Protein AF-A0A7W2D971-F1 (afdb_monomer)

pLDDT: mean 72.34, std 24.44, range [24.88, 98.44]

Sequence (187 aa):
MSQISAIRSPVRARVTSSAGDDLVISLVTGQDGDVNFAFVSGNPALDLASTVLSRRDEPIDLLAAPADLERWVAECGELPDRVTAAPATFESALSLREAIYRLALDRVLDRPFEPGSLEIVNDTAAGPVPTIKLSDAGLQMSGALLAVLAQVARSGITVLADSRACTGTDSYRLATTRARAEQQSLG

InterPro domains:
  IPR010852 Putative stress-induced transcription regulator [PF07336] (42-162)
  IPR010852 Putative stress-induced transcription regulator [PTHR35525] (35-176)
  IPR023286 ABATE domain superfamily [G3DSA:1.10.3300.10] (34-180)
  IPR023286 ABATE domain superfamily [SSF160904] (37-166)

Organism: NCBI:txid2758039

Structure (mmCIF, N/CA/C/O backbone):
data_AF-A0A7W2D971-F1
#
_entry.id   AF-A0A7W2D971-F1
#
loop_
_atom_site.group_PDB
_atom_site.id
_atom_site.type_symbol
_atom_site.label_atom_id
_atom_site.label_alt_id
_atom_site.label_comp_id
_atom_site.label_asym_id
_atom_site.label_entity_id
_atom_site.label_seq_id
_atom_site.pdbx_PDB_ins_code
_atom_site.Cartn_x
_atom_site.Cartn_y
_atom_site.Cartn_z
_atom_site.occupancy
_atom_site.B_iso_or_equiv
_atom_site.auth_seq_id
_atom_site.auth_comp_id
_atom_site.auth_asym_id
_atom_site.auth_atom_id
_atom_site.pdbx_PDB_model_num
ATOM 1 N N . MET A 1 1 ? -40.320 32.121 -21.502 1.00 34.34 1 MET A N 1
ATOM 2 C CA . MET A 1 1 ? -40.338 31.838 -22.957 1.00 34.34 1 MET A CA 1
ATOM 3 C C . MET A 1 1 ? -39.328 32.775 -23.599 1.00 34.34 1 MET A C 1
ATOM 5 O O . MET A 1 1 ? -39.473 33.962 -23.392 1.00 34.34 1 MET A O 1
ATOM 9 N N . SER A 1 2 ? -38.268 32.403 -24.302 1.00 37.22 2 SER A N 1
ATOM 10 C CA . SER A 1 2 ? -37.726 31.131 -24.771 1.00 37.22 2 SER A CA 1
ATOM 11 C C . SER A 1 2 ? -36.233 31.398 -25.019 1.00 37.22 2 SER A C 1
ATOM 13 O O . SER A 1 2 ? -35.905 32.448 -25.569 1.00 37.22 2 SER A O 1
ATOM 15 N N . GLN A 1 3 ? -35.334 30.501 -24.609 1.00 30.66 3 GLN A N 1
ATOM 16 C CA . GLN A 1 3 ? -33.929 30.575 -25.020 1.00 30.66 3 GLN A CA 1
ATOM 17 C C . GLN A 1 3 ? -33.800 30.164 -26.494 1.00 30.66 3 GLN A C 1
ATOM 19 O O . GLN A 1 3 ? -34.457 29.217 -26.928 1.00 30.66 3 GLN A O 1
ATOM 24 N N . ILE A 1 4 ? -32.957 30.872 -27.252 1.00 35.16 4 ILE A N 1
ATOM 25 C CA . ILE A 1 4 ? -32.492 30.457 -28.580 1.00 35.16 4 ILE A CA 1
ATOM 26 C C . ILE A 1 4 ? -31.061 29.944 -28.433 1.00 35.16 4 ILE A C 1
ATOM 28 O O . ILE A 1 4 ? -30.181 30.618 -27.903 1.00 35.16 4 ILE A O 1
ATOM 32 N N . SER A 1 5 ? -30.897 28.713 -28.901 1.00 32.94 5 SER A N 1
ATOM 33 C CA . SER A 1 5 ? -29.678 27.921 -28.962 1.00 32.94 5 SER A CA 1
ATOM 34 C C . SER A 1 5 ? -28.595 28.599 -29.809 1.00 32.94 5 SER A C 1
ATOM 36 O O . SER A 1 5 ? -28.865 29.026 -30.932 1.00 32.94 5 SER A O 1
ATOM 38 N N . ALA A 1 6 ? -27.362 28.646 -29.301 1.00 32.47 6 ALA A N 1
ATOM 39 C CA . ALA A 1 6 ? -26.169 28.905 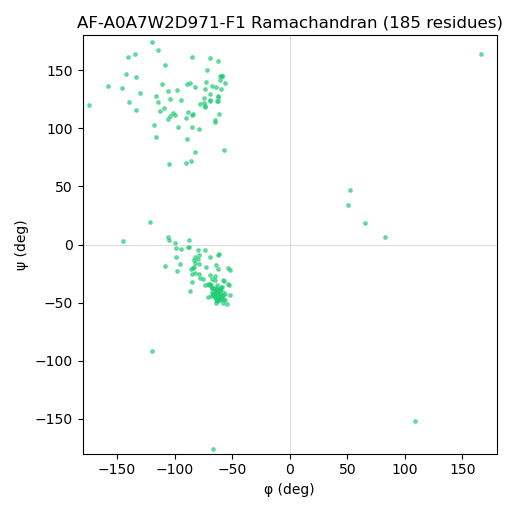-30.098 1.00 32.47 6 ALA A CA 1
ATOM 40 C C . ALA A 1 6 ? -25.256 27.676 -30.021 1.00 32.47 6 ALA A C 1
ATOM 42 O O . ALA A 1 6 ? -24.569 27.427 -29.034 1.00 32.47 6 ALA A O 1
ATOM 43 N N . ILE A 1 7 ? -25.292 26.905 -31.103 1.00 40.09 7 ILE A N 1
ATOM 44 C CA . ILE A 1 7 ? -24.397 25.797 -31.415 1.00 40.09 7 ILE A CA 1
ATOM 45 C C . ILE A 1 7 ? -22.974 26.358 -31.559 1.00 40.09 7 ILE A C 1
ATOM 47 O O . ILE A 1 7 ? -22.730 27.222 -32.401 1.00 40.09 7 ILE A O 1
ATOM 51 N N . ARG A 1 8 ? -22.016 25.843 -30.783 1.00 29.45 8 ARG A N 1
ATOM 52 C CA . ARG A 1 8 ? -20.582 25.962 -31.081 1.00 29.45 8 ARG A CA 1
ATOM 53 C C . ARG A 1 8 ? -19.912 24.603 -30.908 1.00 29.45 8 ARG A C 1
ATOM 55 O O . ARG A 1 8 ? -19.890 24.046 -29.817 1.00 29.45 8 ARG A O 1
ATOM 62 N N . SER A 1 9 ? -19.401 24.075 -32.019 1.00 31.69 9 SER A N 1
ATOM 63 C CA . SER A 1 9 ? -18.594 22.855 -32.084 1.00 31.69 9 SER A CA 1
ATOM 64 C C . SER A 1 9 ? -17.332 22.968 -31.221 1.00 31.69 9 SER A C 1
ATOM 66 O O . SER A 1 9 ? -16.715 24.036 -31.212 1.00 31.69 9 SER A O 1
ATOM 68 N N . PRO A 1 10 ? -16.865 21.884 -30.580 1.00 33.47 10 PRO A N 1
ATOM 69 C CA . PRO A 1 10 ? -15.520 21.852 -30.035 1.00 33.47 10 PRO A CA 1
ATOM 70 C C . PRO A 1 10 ? -14.497 21.693 -31.168 1.00 33.47 10 PRO A C 1
ATOM 72 O O . PRO A 1 10 ? -14.578 20.792 -32.007 1.00 33.47 10 PRO A O 1
ATOM 75 N N . VAL A 1 11 ? -13.533 22.612 -31.185 1.00 31.52 11 VAL A N 1
ATOM 76 C CA . VAL A 1 11 ? -12.334 22.577 -32.023 1.00 31.52 11 VAL A CA 1
ATOM 77 C C . VAL A 1 11 ? -11.506 21.348 -31.648 1.00 31.52 11 VAL A C 1
ATOM 79 O O . VAL A 1 11 ? -11.174 21.129 -30.487 1.00 31.52 11 VAL A O 1
ATOM 82 N N . ARG A 1 12 ? -11.178 20.543 -32.659 1.00 28.86 12 ARG A N 1
ATOM 83 C CA . ARG A 1 12 ? -10.321 19.357 -32.569 1.00 28.86 12 ARG A CA 1
ATOM 84 C C . ARG A 1 12 ? -8.900 19.800 -32.188 1.00 28.86 12 ARG A C 1
ATOM 86 O O . ARG A 1 12 ? -8.198 20.370 -33.022 1.00 28.86 12 ARG A O 1
ATOM 93 N N . ALA A 1 13 ? -8.477 19.549 -30.950 1.00 29.50 13 ALA A N 1
ATOM 94 C CA . ALA A 1 13 ? -7.081 19.715 -30.559 1.00 29.50 13 ALA A CA 1
ATOM 95 C C . ALA A 1 13 ? -6.233 18.638 -31.256 1.00 29.50 13 ALA A C 1
ATOM 97 O O . ALA A 1 13 ? -6.520 17.442 -31.193 1.00 29.50 13 ALA A O 1
ATOM 98 N N . ARG A 1 14 ? -5.229 19.093 -32.004 1.00 24.88 14 ARG A N 1
ATOM 99 C CA . ARG A 1 14 ? -4.320 18.279 -32.810 1.00 24.88 14 ARG A CA 1
ATOM 100 C C . ARG A 1 14 ? -3.195 17.769 -31.911 1.00 24.88 14 ARG A C 1
ATOM 102 O O . ARG A 1 14 ? -2.370 18.561 -31.475 1.00 24.88 14 ARG A O 1
ATOM 109 N N . VAL A 1 15 ? -3.158 16.462 -31.661 1.00 35.25 15 VAL A N 1
ATOM 110 C CA . VAL A 1 15 ? -2.028 15.792 -31.001 1.00 35.25 15 VAL A CA 1
ATOM 111 C C . VAL A 1 15 ? -0.871 15.704 -31.996 1.00 35.25 15 VAL A C 1
ATOM 113 O O . VAL A 1 15 ? -1.001 15.085 -33.053 1.00 35.25 15 VAL A O 1
ATOM 116 N N . THR A 1 16 ? 0.257 16.334 -31.680 1.00 31.09 16 THR A N 1
ATOM 117 C CA . THR A 1 16 ? 1.542 16.040 -32.321 1.00 31.09 16 THR A CA 1
ATOM 118 C C . THR A 1 16 ? 2.234 14.955 -31.509 1.00 31.09 16 THR A C 1
ATOM 120 O O . THR A 1 16 ? 2.659 15.195 -30.383 1.00 31.09 16 THR A O 1
ATOM 123 N N . SER A 1 17 ? 2.297 13.757 -32.085 1.00 34.53 17 SER A N 1
ATOM 124 C CA . SER A 1 17 ? 3.061 12.619 -31.577 1.00 34.53 17 SER A CA 1
ATOM 125 C C . SER A 1 17 ? 4.561 12.894 -31.720 1.00 34.53 17 SER A C 1
ATOM 127 O O . SER A 1 17 ? 5.025 13.242 -32.806 1.00 34.53 17 SER A O 1
ATOM 129 N N . SER A 1 18 ? 5.305 12.710 -30.631 1.00 33.47 18 SER A N 1
ATOM 130 C CA . SER A 1 18 ? 6.736 12.408 -30.655 1.00 33.47 18 SER A CA 1
ATOM 131 C C . SER A 1 18 ? 6.953 11.202 -29.752 1.00 33.47 18 SER A C 1
ATOM 133 O O . SER A 1 18 ? 6.419 11.146 -28.651 1.00 33.47 18 SER A O 1
ATOM 135 N N . ALA A 1 19 ? 7.660 10.215 -30.285 1.00 36.34 19 ALA A N 1
ATOM 136 C CA . ALA A 1 19 ? 7.753 8.857 -29.782 1.00 36.34 19 ALA A CA 1
ATOM 137 C C . ALA A 1 19 ? 8.485 8.741 -28.434 1.00 36.34 19 ALA A C 1
ATOM 139 O O . ALA A 1 19 ? 9.567 9.298 -28.256 1.00 36.34 19 ALA A O 1
ATOM 140 N N . GLY A 1 20 ? 7.909 7.932 -27.548 1.00 32.91 20 GLY A N 1
ATOM 141 C CA . GLY A 1 20 ? 8.490 7.383 -26.326 1.00 32.91 20 GLY A CA 1
ATOM 142 C C . GLY A 1 20 ? 7.464 6.410 -25.747 1.00 32.91 20 GLY A C 1
ATOM 143 O O . GLY A 1 20 ? 6.324 6.804 -25.546 1.00 32.91 20 GLY A O 1
ATOM 144 N N . ASP A 1 21 ? 7.812 5.130 -25.602 1.00 35.09 21 ASP A N 1
ATOM 145 C CA . ASP A 1 21 ? 6.895 4.080 -25.143 1.00 35.09 21 ASP A CA 1
ATOM 146 C C . ASP A 1 21 ? 6.384 4.377 -23.726 1.00 35.09 21 ASP A C 1
ATOM 148 O O . ASP A 1 21 ? 7.125 4.344 -22.740 1.00 35.09 21 ASP A O 1
ATOM 152 N N . ASP A 1 22 ? 5.091 4.671 -23.667 1.00 39.03 22 ASP A N 1
ATOM 153 C CA . ASP A 1 22 ? 4.468 5.501 -22.648 1.00 39.03 22 ASP A CA 1
ATOM 154 C C . ASP A 1 22 ? 3.597 4.628 -21.726 1.00 39.03 22 ASP A C 1
ATOM 156 O O . ASP A 1 22 ? 2.613 4.021 -22.160 1.00 39.03 22 ASP A O 1
ATOM 160 N N . LEU A 1 23 ? 3.937 4.557 -20.437 1.00 40.16 23 LEU A N 1
ATOM 161 C CA . LEU A 1 23 ? 2.937 4.288 -19.401 1.00 40.16 23 LEU A CA 1
ATOM 162 C C . LEU A 1 23 ? 2.277 5.638 -19.111 1.00 40.16 23 LEU A C 1
ATOM 164 O O . LEU A 1 23 ? 2.654 6.328 -18.167 1.00 40.16 23 LEU A O 1
ATOM 168 N N . VAL A 1 24 ? 1.348 6.050 -19.977 1.00 32.97 24 VAL A N 1
ATOM 169 C CA . VAL A 1 24 ? 0.635 7.326 -19.831 1.00 32.97 24 VAL A CA 1
ATOM 170 C C . VAL A 1 24 ? -0.220 7.267 -18.564 1.00 32.97 24 VAL A C 1
ATOM 172 O O . VAL A 1 24 ? -1.267 6.622 -18.554 1.00 32.97 24 VAL A O 1
ATOM 175 N N . ILE A 1 25 ? 0.193 7.956 -17.502 1.00 41.50 25 ILE A N 1
ATOM 176 C CA . ILE A 1 25 ? -0.666 8.246 -16.348 1.00 41.50 25 ILE A CA 1
ATOM 177 C C . ILE A 1 25 ? -1.074 9.715 -16.461 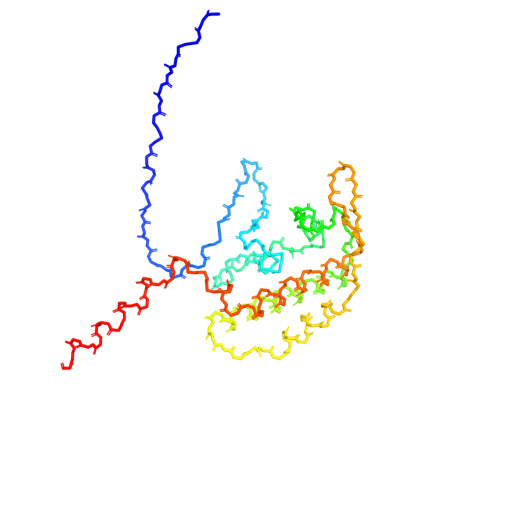1.00 41.50 25 ILE A C 1
ATOM 179 O O . ILE A 1 25 ? -0.247 10.620 -16.374 1.00 41.50 25 ILE A O 1
ATOM 183 N N . SER A 1 26 ? -2.359 9.944 -16.741 1.00 38.12 26 SER A N 1
ATOM 184 C CA . SER A 1 26 ? -2.919 11.279 -16.958 1.00 38.12 26 SER A CA 1
ATOM 185 C C . SER A 1 26 ? -3.032 12.036 -15.634 1.00 38.12 26 SER A C 1
ATOM 187 O O . SER A 1 26 ? -3.778 11.625 -14.749 1.00 38.12 26 SER A O 1
ATOM 189 N N . LEU A 1 27 ? -2.347 13.174 -15.521 1.00 41.59 27 LEU A N 1
ATOM 190 C CA . LEU A 1 27 ? -2.524 14.134 -14.430 1.00 41.59 27 LEU A CA 1
ATOM 191 C C . LEU A 1 27 ? -3.737 15.037 -14.731 1.00 41.59 27 LEU A C 1
ATOM 193 O O . LEU A 1 27 ? -3.869 15.530 -15.853 1.00 41.59 27 LEU A O 1
ATOM 197 N N . VAL A 1 28 ? -4.604 15.293 -13.748 1.00 40.19 28 VAL A N 1
ATOM 198 C CA . VAL A 1 28 ? -5.579 16.397 -13.803 1.00 40.19 28 VAL A CA 1
ATOM 199 C C . VAL A 1 28 ? -5.077 17.482 -12.866 1.00 40.19 28 VAL A C 1
ATOM 201 O O . VAL A 1 28 ? -5.124 17.327 -11.649 1.00 40.19 28 VAL A O 1
ATOM 204 N N . THR A 1 29 ? -4.583 18.586 -13.421 1.00 34.25 29 THR A N 1
ATOM 205 C CA . THR A 1 29 ? -4.356 19.787 -12.621 1.00 34.25 29 THR A CA 1
ATOM 206 C C . THR A 1 29 ? -5.711 20.431 -12.334 1.00 34.25 29 THR A C 1
ATOM 208 O O . THR A 1 29 ? -6.473 20.756 -13.251 1.00 34.25 29 THR A O 1
ATOM 211 N N . GLY A 1 30 ? -6.045 20.593 -11.051 1.00 38.78 30 GLY A N 1
ATOM 212 C CA . GLY A 1 30 ? -7.143 21.470 -10.662 1.00 38.78 30 GLY A CA 1
ATOM 213 C C . GLY A 1 30 ? -6.835 22.892 -11.133 1.00 38.78 30 GLY A C 1
ATOM 214 O O . GLY A 1 30 ? -5.676 23.309 -11.138 1.00 38.78 30 GLY A O 1
ATOM 215 N N . GLN A 1 31 ? -7.856 23.649 -11.539 1.00 40.47 31 GLN A N 1
ATOM 216 C CA . GLN A 1 31 ? -7.694 25.028 -12.031 1.00 40.47 31 GLN A CA 1
ATOM 217 C C . GLN A 1 31 ? -7.095 25.989 -10.977 1.00 40.47 31 GLN A C 1
ATOM 219 O O . GLN A 1 31 ? -6.714 27.105 -11.324 1.00 40.47 31 GLN A O 1
ATOM 224 N N . ASP A 1 32 ? -6.950 25.529 -9.730 1.00 37.25 32 ASP A N 1
ATOM 225 C CA . ASP A 1 32 ? -6.555 26.323 -8.565 1.00 37.25 32 ASP A CA 1
ATOM 226 C C . ASP A 1 32 ? -5.097 26.077 -8.116 1.00 37.25 32 ASP A C 1
ATOM 228 O O . ASP A 1 32 ? -4.650 26.646 -7.123 1.00 37.25 32 ASP A O 1
ATOM 232 N N . GLY A 1 33 ? -4.331 25.252 -8.843 1.00 37.31 33 GLY A N 1
ATOM 233 C CA . GLY A 1 33 ? -2.911 24.998 -8.552 1.00 37.31 33 GLY A CA 1
ATOM 234 C C . GLY A 1 33 ? -2.634 23.953 -7.463 1.00 37.31 33 GLY A C 1
ATOM 235 O O . GLY A 1 33 ? -1.473 23.761 -7.110 1.00 37.31 33 GLY A O 1
ATOM 236 N N . ASP A 1 34 ? -3.665 23.263 -6.968 1.00 45.69 34 ASP A N 1
ATOM 237 C CA . ASP A 1 34 ? -3.519 22.111 -6.072 1.00 45.69 34 ASP A CA 1
ATOM 238 C C . ASP A 1 34 ? -3.346 20.809 -6.882 1.00 45.69 34 ASP A C 1
ATOM 240 O O . ASP A 1 34 ? -3.982 20.614 -7.928 1.00 45.69 34 ASP A O 1
ATOM 244 N N . VAL A 1 35 ? -2.445 19.933 -6.432 1.00 49.19 35 VAL A N 1
ATOM 245 C CA . VAL A 1 35 ? -2.134 18.667 -7.119 1.00 49.19 35 VAL A CA 1
ATOM 246 C C . VAL A 1 35 ? -3.146 17.621 -6.666 1.00 49.19 35 VAL A C 1
ATOM 248 O O . VAL A 1 35 ? -3.131 17.222 -5.506 1.00 49.19 35 VAL A O 1
ATOM 251 N N . ASN A 1 36 ? -4.023 17.190 -7.572 1.00 54.09 36 ASN A N 1
ATOM 252 C CA . ASN A 1 36 ? -5.046 16.182 -7.293 1.00 54.09 36 ASN A CA 1
ATOM 253 C C . ASN A 1 36 ? -4.488 14.774 -7.562 1.00 54.09 36 ASN A C 1
ATOM 255 O O . ASN A 1 36 ? -3.806 14.578 -8.577 1.00 54.09 36 ASN A O 1
ATOM 259 N N . PHE A 1 37 ? -4.772 13.787 -6.704 1.00 52.06 37 PHE A N 1
ATOM 260 C CA . PHE A 1 37 ? -4.318 12.417 -6.954 1.00 52.06 37 PHE A CA 1
ATOM 261 C C . PHE A 1 37 ? -5.134 11.767 -8.081 1.00 52.06 37 PHE A C 1
ATOM 263 O O . PHE A 1 37 ? -6.361 11.855 -8.134 1.00 52.06 37 PHE A O 1
ATOM 270 N N . ALA A 1 38 ? -4.446 11.108 -9.014 1.00 52.44 38 ALA A N 1
ATOM 271 C CA . ALA A 1 38 ? -5.083 10.421 -10.131 1.00 52.44 38 ALA A CA 1
ATOM 272 C C . ALA A 1 38 ? -5.180 8.915 -9.840 1.00 52.44 38 ALA A C 1
ATOM 274 O O . ALA A 1 38 ? -4.171 8.213 -9.837 1.00 52.44 38 ALA A O 1
ATOM 275 N N . PHE A 1 39 ? -6.401 8.416 -9.633 1.00 55.75 39 PHE A N 1
ATOM 276 C CA . PHE A 1 39 ? -6.700 6.991 -9.436 1.00 55.75 39 PHE A CA 1
ATOM 277 C C . PHE A 1 39 ? -6.988 6.319 -10.786 1.00 55.75 39 PHE A C 1
ATOM 279 O O . PHE A 1 39 ? -8.132 6.042 -11.145 1.00 55.75 39 PHE A O 1
ATOM 286 N N . VAL A 1 40 ? -5.945 6.171 -11.605 1.00 56.41 40 VAL A N 1
ATOM 287 C CA . VAL A 1 40 ? -6.061 5.773 -13.024 1.00 56.41 40 VAL A CA 1
ATOM 288 C C . VAL A 1 40 ? -6.139 4.256 -13.187 1.00 56.41 40 VAL A C 1
ATOM 290 O O . VAL A 1 40 ? -6.690 3.764 -14.170 1.00 56.41 40 VAL A O 1
ATOM 293 N N . SER A 1 41 ? -5.597 3.504 -12.230 1.00 57.66 41 SER A N 1
ATOM 294 C CA . SER A 1 41 ? -5.513 2.046 -12.334 1.00 57.66 41 SER A CA 1
ATOM 295 C C . SER A 1 41 ? -6.795 1.324 -11.912 1.00 57.66 41 SER A C 1
ATOM 297 O O . SER A 1 41 ? -6.979 0.158 -12.261 1.00 57.66 41 SER A O 1
ATOM 299 N N . GLY A 1 42 ? -7.662 2.000 -11.147 1.00 67.75 42 GLY A N 1
ATOM 300 C CA . GLY A 1 42 ? -8.806 1.371 -10.485 1.00 67.75 42 GLY A CA 1
ATOM 301 C C . GLY A 1 42 ? -8.394 0.355 -9.413 1.00 67.75 42 GLY A C 1
ATOM 302 O O . GLY A 1 42 ? -9.186 -0.517 -9.067 1.00 67.75 42 GLY A O 1
ATOM 303 N N . ASN A 1 43 ? -7.145 0.412 -8.930 1.00 83.75 43 ASN A N 1
ATOM 304 C CA . ASN A 1 43 ? -6.657 -0.416 -7.838 1.00 83.75 43 ASN A CA 1
ATOM 305 C C . ASN A 1 43 ? -5.764 0.414 -6.898 1.00 83.75 43 ASN A C 1
ATOM 307 O O . ASN A 1 43 ? -4.705 0.893 -7.318 1.00 83.75 43 ASN A O 1
ATOM 311 N N . PRO A 1 44 ? -6.093 0.497 -5.598 1.00 88.88 44 PRO A N 1
ATOM 312 C CA . PRO A 1 44 ? -5.390 1.382 -4.672 1.00 88.88 44 PRO A CA 1
ATOM 313 C C . PRO A 1 44 ? -3.900 1.041 -4.500 1.00 88.88 44 PRO A C 1
ATOM 315 O O . PRO A 1 44 ? -3.116 1.906 -4.118 1.00 88.88 44 PRO A O 1
ATOM 318 N N . ALA A 1 45 ? -3.470 -0.189 -4.805 1.00 90.88 45 ALA A N 1
ATOM 319 C CA . ALA A 1 45 ? -2.058 -0.570 -4.769 1.00 90.88 45 ALA A CA 1
ATOM 320 C C . ALA A 1 45 ? -1.254 0.078 -5.902 1.00 90.88 45 ALA A C 1
ATOM 322 O O . ALA A 1 45 ? -0.162 0.603 -5.680 1.00 90.88 45 ALA A O 1
ATOM 323 N N . LEU A 1 46 ? -1.800 0.059 -7.118 1.00 88.94 46 LEU A N 1
ATOM 324 C CA . LEU A 1 46 ? -1.163 0.671 -8.280 1.00 88.94 46 LEU A CA 1
ATOM 325 C C . LEU A 1 46 ? -1.258 2.200 -8.223 1.00 88.94 46 LEU A C 1
ATOM 327 O O . LEU A 1 46 ? -0.302 2.883 -8.594 1.00 88.94 46 LEU A O 1
ATOM 331 N N . ASP A 1 47 ? -2.354 2.741 -7.692 1.00 89.44 47 ASP A N 1
ATOM 332 C CA . ASP A 1 47 ? -2.487 4.183 -7.471 1.00 89.44 47 ASP A CA 1
ATOM 333 C C . ASP A 1 47 ? -1.500 4.680 -6.400 1.00 89.44 47 ASP A C 1
ATOM 335 O O . ASP A 1 47 ? -0.869 5.720 -6.588 1.00 89.44 47 ASP A O 1
ATOM 339 N N . LEU A 1 48 ? -1.253 3.900 -5.335 1.00 91.00 48 LEU A N 1
ATOM 340 C CA . LEU A 1 48 ? -0.194 4.200 -4.363 1.00 91.00 48 LEU A CA 1
ATOM 341 C C . LEU A 1 48 ? 1.187 4.223 -5.037 1.00 91.00 48 LEU A C 1
ATOM 343 O O . LEU A 1 48 ? 1.944 5.177 -4.853 1.00 91.00 48 LEU A O 1
ATOM 347 N N . ALA A 1 49 ? 1.517 3.211 -5.849 1.00 91.69 49 ALA A N 1
ATOM 348 C CA . ALA A 1 49 ? 2.777 3.149 -6.604 1.00 91.69 49 ALA A CA 1
ATOM 349 C C . ALA A 1 49 ? 2.974 4.354 -7.545 1.00 91.69 49 ALA A C 1
ATOM 351 O O . ALA A 1 49 ? 4.112 4.795 -7.758 1.00 91.69 49 ALA A O 1
ATOM 352 N N . SER A 1 50 ? 1.864 4.898 -8.051 1.00 88.06 50 SER A N 1
ATOM 353 C CA . SER A 1 50 ? 1.806 6.031 -8.979 1.00 88.06 50 SER A CA 1
ATOM 354 C C . SER A 1 50 ? 1.979 7.399 -8.309 1.00 88.06 50 SER A C 1
ATOM 356 O O . SER A 1 50 ? 2.089 8.403 -9.005 1.00 88.06 50 SER A O 1
ATOM 358 N N . THR A 1 51 ? 2.071 7.461 -6.976 1.00 91.31 51 THR A N 1
ATOM 359 C CA . THR A 1 51 ? 2.358 8.715 -6.248 1.00 91.31 51 THR A CA 1
ATOM 360 C C . THR A 1 51 ? 3.778 9.242 -6.456 1.00 91.31 51 THR A C 1
ATOM 362 O O . THR A 1 51 ? 4.059 10.381 -6.099 1.00 91.31 51 THR A O 1
ATOM 365 N N . VAL A 1 52 ? 4.672 8.454 -7.058 1.00 90.06 52 VAL A N 1
ATOM 366 C CA . VAL A 1 52 ? 5.952 8.963 -7.560 1.00 90.06 52 VAL A CA 1
ATOM 367 C C . VAL A 1 52 ? 5.837 9.135 -9.064 1.00 90.06 52 VAL A C 1
ATOM 369 O O . VAL A 1 52 ? 5.722 8.158 -9.811 1.00 90.06 52 VAL A O 1
ATOM 372 N N . LEU A 1 53 ? 5.888 10.385 -9.501 1.00 85.81 53 LEU A N 1
ATOM 373 C CA . LEU A 1 53 ? 5.842 10.763 -10.905 1.00 85.81 53 LEU A CA 1
ATOM 374 C C . LEU A 1 53 ? 7.239 10.698 -11.517 1.00 85.81 53 LEU A C 1
ATOM 376 O O . LEU A 1 53 ? 8.239 10.717 -10.801 1.00 85.81 53 LEU A O 1
ATOM 380 N N . SER A 1 54 ? 7.306 10.644 -12.849 1.00 82.12 54 SER A N 1
ATOM 381 C CA . SER A 1 54 ? 8.558 10.800 -13.606 1.00 82.12 54 SER A CA 1
ATOM 382 C C . SER A 1 54 ? 9.704 9.897 -13.122 1.00 82.12 54 SER A C 1
ATOM 384 O O . SER A 1 54 ? 10.873 10.262 -13.203 1.00 82.12 54 SER A O 1
ATOM 386 N N . ARG A 1 55 ? 9.382 8.680 -12.645 1.00 86.00 55 ARG A N 1
ATOM 387 C CA . ARG A 1 55 ? 10.329 7.729 -12.019 1.00 86.00 55 ARG A CA 1
ATOM 388 C C . ARG A 1 55 ? 11.588 7.425 -12.844 1.00 86.00 55 ARG A C 1
ATOM 390 O O . ARG A 1 55 ? 12.560 6.932 -12.283 1.00 86.00 55 ARG A O 1
ATOM 397 N N . ARG A 1 56 ? 11.555 7.636 -14.163 1.00 74.12 56 ARG A N 1
ATOM 398 C CA . ARG A 1 56 ? 12.663 7.348 -15.088 1.00 74.12 56 ARG A CA 1
ATOM 399 C C . ARG A 1 56 ? 13.553 8.555 -15.393 1.00 74.12 56 ARG A C 1
ATOM 401 O O . ARG A 1 56 ? 14.663 8.337 -15.865 1.00 74.12 56 ARG A O 1
ATOM 408 N N . ASP A 1 57 ? 13.083 9.766 -15.105 1.00 83.50 57 ASP A N 1
ATOM 409 C CA . ASP A 1 57 ? 13.762 11.015 -15.451 1.00 83.50 57 ASP A CA 1
ATOM 410 C C . ASP A 1 57 ? 14.088 11.801 -14.174 1.00 83.50 57 ASP A C 1
ATOM 412 O O . ASP A 1 57 ? 15.124 11.573 -13.552 1.00 83.50 57 ASP A O 1
ATOM 416 N N . GLU A 1 58 ? 13.181 12.682 -13.749 1.00 83.38 58 GLU A N 1
ATOM 417 C CA . GLU A 1 58 ? 13.277 13.476 -12.524 1.00 83.38 58 GLU A CA 1
ATOM 418 C C . GLU A 1 58 ? 12.139 13.069 -11.577 1.00 83.38 58 GLU A C 1
ATOM 420 O O . GLU A 1 58 ? 11.025 13.579 -11.713 1.00 83.38 58 GLU A O 1
ATOM 425 N N . PRO A 1 59 ? 12.366 12.106 -10.662 1.00 85.38 59 PRO A N 1
ATOM 426 C CA . PRO A 1 59 ? 11.307 11.584 -9.813 1.00 85.38 59 PRO A CA 1
ATOM 427 C C . PRO A 1 59 ? 10.720 12.664 -8.904 1.00 85.38 59 PRO A C 1
ATOM 429 O O . PRO A 1 59 ? 11.449 13.314 -8.155 1.00 85.38 59 PRO A O 1
ATOM 432 N N . ILE A 1 60 ? 9.395 12.808 -8.926 1.00 88.06 60 ILE A N 1
ATOM 433 C CA . ILE A 1 60 ? 8.662 13.716 -8.036 1.00 88.06 60 ILE A CA 1
ATOM 434 C C . ILE A 1 60 ? 7.821 12.865 -7.093 1.00 88.06 60 ILE A C 1
ATOM 436 O O . ILE A 1 60 ? 6.909 12.170 -7.540 1.00 88.06 60 ILE A O 1
ATOM 440 N N . ASP A 1 61 ? 8.129 12.915 -5.799 1.00 92.19 61 ASP A N 1
ATOM 441 C CA . ASP A 1 61 ? 7.374 12.205 -4.769 1.00 92.19 61 ASP A CA 1
ATOM 442 C C . ASP A 1 61 ? 6.219 13.073 -4.252 1.00 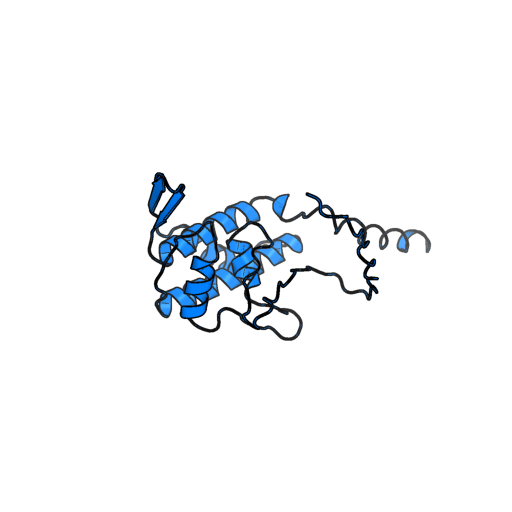92.19 61 ASP A C 1
ATOM 444 O O . ASP A 1 61 ? 6.446 14.115 -3.637 1.00 92.19 61 ASP A O 1
ATOM 448 N N . LEU A 1 62 ? 4.979 12.651 -4.515 1.00 90.62 62 LEU A N 1
ATOM 449 C CA . LEU A 1 62 ? 3.778 13.328 -4.020 1.00 90.62 62 LEU A CA 1
ATOM 450 C C . LEU A 1 62 ? 3.457 12.988 -2.555 1.00 90.62 62 LEU A C 1
ATOM 452 O O . LEU A 1 62 ? 2.611 13.648 -1.957 1.00 90.62 62 LEU A O 1
ATOM 456 N N . LEU A 1 63 ? 4.104 11.971 -1.977 1.00 92.88 63 LEU A N 1
ATOM 457 C CA . LEU A 1 63 ? 4.003 11.607 -0.565 1.00 92.88 63 LEU A CA 1
ATOM 458 C C . LEU A 1 63 ? 5.281 12.042 0.160 1.00 92.88 63 LEU A C 1
ATOM 460 O O . LEU A 1 63 ? 6.087 11.211 0.570 1.00 92.88 63 LEU A O 1
ATOM 464 N N . ALA A 1 64 ? 5.479 13.354 0.307 1.00 90.06 64 ALA A N 1
ATOM 465 C CA . ALA A 1 64 ? 6.669 13.911 0.951 1.00 90.06 64 ALA A CA 1
ATOM 466 C C . ALA A 1 64 ? 6.562 13.927 2.487 1.00 90.06 64 ALA A C 1
ATOM 468 O O . ALA A 1 64 ? 7.579 13.930 3.184 1.00 90.06 64 ALA A O 1
ATOM 469 N N . ALA A 1 65 ? 5.340 13.936 3.024 1.00 91.25 65 ALA A N 1
ATOM 470 C CA . ALA A 1 65 ? 5.072 13.953 4.455 1.00 91.25 65 ALA A CA 1
ATOM 471 C C . ALA A 1 65 ? 3.884 13.050 4.845 1.00 91.25 65 ALA A C 1
ATOM 473 O O . ALA A 1 65 ? 3.017 12.760 4.019 1.00 91.25 65 ALA A O 1
ATOM 474 N N . PRO A 1 66 ? 3.761 12.666 6.133 1.00 92.44 66 PRO A N 1
ATOM 475 C CA . PRO A 1 66 ? 2.624 11.881 6.621 1.00 92.44 66 PRO A CA 1
ATOM 476 C C . PRO A 1 66 ? 1.249 12.482 6.289 1.00 92.44 66 PRO A C 1
ATOM 478 O O . PRO A 1 66 ? 0.316 11.741 5.989 1.00 92.44 66 PRO A O 1
ATOM 481 N N . ALA A 1 67 ? 1.131 13.813 6.278 1.00 90.12 67 ALA A N 1
ATOM 482 C CA . ALA A 1 67 ? -0.104 14.511 5.917 1.00 90.12 67 ALA A CA 1
ATOM 483 C C . ALA A 1 67 ? -0.516 14.287 4.449 1.00 90.12 67 ALA A C 1
ATOM 485 O O . ALA A 1 67 ? -1.708 14.240 4.149 1.00 90.12 67 ALA A O 1
ATOM 486 N N . ASP A 1 68 ? 0.446 14.093 3.542 1.00 92.25 68 ASP A N 1
ATOM 487 C CA . ASP A 1 68 ? 0.152 13.779 2.142 1.00 92.25 68 ASP A CA 1
ATOM 488 C C . ASP A 1 68 ? -0.474 12.391 2.013 1.00 92.25 68 ASP A C 1
ATOM 490 O O . ASP A 1 68 ? -1.402 12.202 1.230 1.00 92.25 68 ASP A O 1
ATOM 494 N N . LEU A 1 69 ? -0.018 11.432 2.827 1.00 92.38 69 LEU A N 1
ATOM 495 C CA . LEU A 1 69 ? -0.599 10.092 2.874 1.00 92.38 69 LEU A CA 1
ATOM 496 C C . LEU A 1 69 ? -2.016 10.114 3.453 1.00 92.38 69 LEU A C 1
ATOM 498 O O . LEU A 1 69 ? -2.893 9.429 2.937 1.00 92.38 69 LEU A O 1
ATOM 502 N N . GLU A 1 70 ? -2.261 10.902 4.501 1.00 91.81 70 GLU A N 1
ATOM 503 C CA . GLU A 1 70 ? -3.613 11.084 5.045 1.00 91.81 70 GLU A CA 1
ATOM 504 C C . GLU A 1 70 ? -4.566 11.661 3.992 1.00 91.81 70 GLU A C 1
ATOM 506 O O . GLU A 1 70 ? -5.681 11.158 3.835 1.00 91.81 70 GLU A O 1
ATOM 511 N N . ARG A 1 71 ? -4.109 12.668 3.233 1.00 90.38 71 ARG A N 1
ATOM 512 C CA . ARG A 1 71 ? -4.861 13.245 2.113 1.00 90.38 71 ARG A CA 1
ATOM 513 C C . ARG A 1 71 ? -5.115 12.214 1.012 1.00 90.38 71 ARG A C 1
ATOM 515 O O . ARG A 1 71 ? -6.255 12.057 0.591 1.00 90.38 71 ARG A O 1
ATOM 522 N N . TRP A 1 72 ? -4.088 11.471 0.602 1.00 91.81 72 TRP A N 1
ATOM 523 C CA . TRP A 1 72 ? -4.209 10.424 -0.416 1.00 91.81 72 TRP A CA 1
ATOM 524 C C . TRP A 1 72 ? -5.232 9.349 -0.025 1.00 91.81 72 TRP A C 1
ATOM 526 O O . TRP A 1 72 ? -6.057 8.957 -0.847 1.00 91.81 72 TRP A O 1
ATOM 536 N N . VAL A 1 73 ? -5.227 8.906 1.240 1.00 89.25 73 VAL A N 1
ATOM 537 C CA . VAL A 1 73 ? -6.213 7.936 1.745 1.00 89.25 73 VAL A CA 1
ATOM 538 C C . VAL A 1 73 ? -7.627 8.515 1.699 1.00 89.25 73 VAL A C 1
ATOM 540 O O . VAL A 1 73 ? -8.536 7.817 1.265 1.00 89.25 73 VAL A O 1
ATOM 543 N N . ALA A 1 74 ? -7.813 9.775 2.101 1.00 86.62 74 ALA A N 1
ATOM 544 C CA . ALA A 1 74 ? -9.123 10.427 2.103 1.00 86.62 74 ALA A CA 1
ATOM 545 C C . ALA A 1 74 ? -9.690 10.669 0.690 1.00 86.62 74 ALA A C 1
ATOM 547 O O . ALA A 1 74 ? -10.906 10.677 0.508 1.00 86.62 74 ALA A O 1
ATOM 548 N N . GLU A 1 75 ? -8.829 10.863 -0.312 1.00 84.31 75 GLU A N 1
ATOM 549 C CA . GLU A 1 75 ? -9.233 10.987 -1.720 1.00 84.31 75 GLU A CA 1
ATOM 550 C C . GLU A 1 75 ? -9.532 9.625 -2.375 1.00 84.31 75 GLU A C 1
ATOM 552 O O . GLU A 1 75 ? -10.204 9.561 -3.407 1.00 84.31 75 GLU A O 1
ATOM 557 N N . CYS A 1 76 ? -9.083 8.521 -1.769 1.00 80.94 76 CYS A N 1
ATOM 558 C CA . CYS A 1 76 ? -9.328 7.174 -2.263 1.00 80.94 76 CYS A CA 1
ATOM 559 C C . CYS A 1 76 ? -10.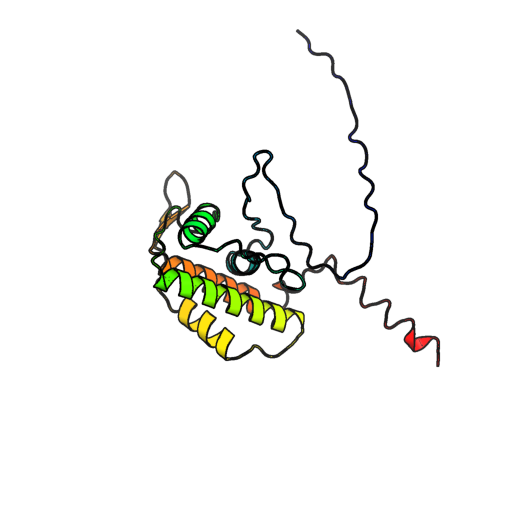685 6.650 -1.767 1.00 80.94 76 CYS A C 1
ATOM 561 O O . CYS A 1 76 ? -10.808 6.163 -0.645 1.00 80.94 76 CYS A O 1
ATOM 563 N N . GLY A 1 77 ? -11.709 6.683 -2.625 1.00 72.06 77 GLY A N 1
ATOM 564 C CA . GLY A 1 77 ? -13.081 6.286 -2.263 1.00 72.06 77 GLY A CA 1
ATOM 565 C C . GLY A 1 77 ? -13.277 4.819 -1.834 1.00 72.06 77 GLY A C 1
ATOM 566 O O . GLY A 1 77 ? -14.357 4.462 -1.371 1.00 72.06 77 GLY A O 1
ATOM 567 N N . GLU A 1 78 ? -12.260 3.965 -1.982 1.00 73.12 78 GLU A N 1
ATOM 568 C CA . GLU A 1 78 ? -12.264 2.563 -1.533 1.00 73.12 78 GLU A CA 1
ATOM 569 C C . GLU A 1 78 ? -11.638 2.363 -0.138 1.00 73.12 78 GLU A C 1
ATOM 571 O O . GLU A 1 78 ? -11.627 1.242 0.382 1.00 73.12 78 GLU A O 1
ATOM 576 N N . LEU A 1 79 ? -11.105 3.427 0.472 1.00 80.06 79 LEU A N 1
ATOM 577 C CA . LEU A 1 79 ? -10.415 3.412 1.762 1.00 80.06 79 LEU A CA 1
ATOM 578 C C . LEU A 1 79 ? -11.198 4.215 2.827 1.00 80.06 79 LEU A C 1
ATOM 580 O O . LEU A 1 79 ? -12.153 4.915 2.503 1.00 80.06 79 LEU A O 1
ATOM 584 N N . PRO A 1 80 ? -10.856 4.093 4.126 1.00 78.62 80 PRO A N 1
ATOM 585 C CA . PRO A 1 80 ? -11.508 4.854 5.191 1.00 78.62 80 PRO A CA 1
ATOM 586 C C . PRO A 1 80 ? -11.365 6.373 5.044 1.00 78.62 80 PRO A C 1
ATOM 588 O O . PRO A 1 80 ? -10.269 6.863 4.793 1.00 78.62 80 PRO A O 1
ATOM 591 N N . ASP A 1 81 ? -12.429 7.110 5.378 1.00 69.00 81 ASP A N 1
ATOM 592 C CA . ASP A 1 81 ? -12.501 8.575 5.236 1.00 69.00 81 ASP A CA 1
ATOM 593 C C . ASP A 1 81 ? -11.396 9.348 5.976 1.00 69.00 81 ASP A C 1
ATOM 595 O O . ASP A 1 81 ? -11.017 10.448 5.573 1.00 69.00 81 ASP A O 1
ATOM 599 N N . ARG A 1 82 ? -10.916 8.830 7.116 1.00 75.50 82 ARG A N 1
ATOM 600 C CA . ARG A 1 82 ? -9.862 9.469 7.916 1.00 75.50 82 ARG A CA 1
ATOM 601 C C . ARG A 1 82 ? -8.961 8.447 8.582 1.00 75.50 82 ARG A C 1
ATOM 603 O O . ARG A 1 82 ? -9.422 7.521 9.248 1.00 75.50 82 ARG A O 1
ATOM 610 N N . VAL A 1 83 ? -7.665 8.708 8.484 1.00 84.06 83 VAL A N 1
ATOM 611 C CA . VAL A 1 83 ? -6.602 7.993 9.186 1.00 84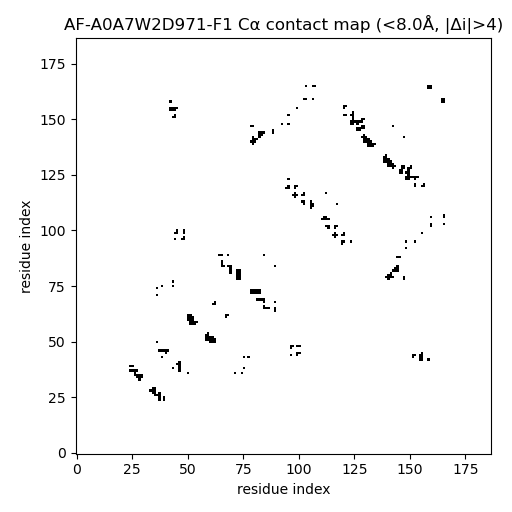.06 83 VAL A CA 1
ATOM 612 C C . VAL A 1 83 ? -5.618 8.994 9.778 1.00 84.06 83 VAL A C 1
ATOM 614 O O . VAL A 1 83 ? -5.603 10.158 9.392 1.00 84.06 83 VAL A O 1
ATOM 617 N N . THR A 1 84 ? -4.797 8.532 10.717 1.00 86.62 84 THR A N 1
ATOM 618 C CA . THR A 1 84 ? -3.655 9.295 11.228 1.00 86.62 84 THR A CA 1
ATOM 619 C C . THR A 1 84 ? -2.372 8.557 10.879 1.00 86.62 84 THR A C 1
ATOM 621 O O . THR A 1 84 ? -2.232 7.365 11.180 1.00 86.62 84 THR A O 1
ATOM 624 N N . ALA A 1 85 ? -1.439 9.262 10.252 1.00 85.81 85 ALA A N 1
ATOM 625 C CA . ALA A 1 85 ? -0.152 8.747 9.830 1.00 85.81 85 ALA A CA 1
ATOM 626 C C . ALA A 1 85 ? 0.923 9.090 10.869 1.00 85.81 85 ALA A C 1
ATOM 628 O O . ALA A 1 85 ? 1.457 10.195 10.926 1.00 85.81 85 ALA A O 1
ATOM 629 N N . ALA A 1 86 ? 1.271 8.109 11.703 1.00 87.81 86 ALA A N 1
ATOM 630 C CA . ALA A 1 86 ? 2.488 8.190 12.504 1.00 87.81 86 ALA A CA 1
ATOM 631 C C . ALA A 1 86 ? 3.726 8.014 11.599 1.00 87.81 86 ALA A C 1
ATOM 633 O O . ALA A 1 86 ? 3.641 7.255 10.629 1.00 87.81 86 ALA A O 1
ATOM 634 N N . PRO A 1 87 ? 4.891 8.607 11.931 1.00 88.81 87 PRO A N 1
ATOM 635 C CA . PRO A 1 87 ? 6.096 8.507 11.102 1.00 88.81 87 PRO A CA 1
ATOM 636 C C . PRO A 1 87 ? 6.488 7.067 10.735 1.00 88.81 87 PRO A C 1
ATOM 638 O O . PRO A 1 87 ? 6.759 6.776 9.579 1.00 88.81 87 PRO A O 1
ATOM 641 N N . ALA A 1 88 ? 6.426 6.127 11.685 1.00 89.56 88 ALA A N 1
ATOM 642 C CA . ALA A 1 88 ? 6.749 4.720 11.418 1.00 89.56 88 ALA A CA 1
ATOM 643 C C . ALA A 1 88 ? 5.777 4.053 10.423 1.00 89.56 88 ALA A C 1
ATOM 645 O O . ALA A 1 88 ? 6.177 3.245 9.583 1.00 89.56 88 ALA A O 1
ATOM 646 N N . THR A 1 89 ? 4.491 4.398 10.497 1.00 89.69 89 THR A N 1
ATOM 647 C CA . THR A 1 89 ? 3.479 3.867 9.578 1.00 89.69 89 THR A CA 1
ATOM 648 C C . THR A 1 89 ? 3.583 4.517 8.199 1.00 89.69 89 THR A C 1
ATOM 650 O O . THR A 1 89 ? 3.297 3.867 7.198 1.00 89.69 89 THR A O 1
ATOM 653 N N . PHE A 1 90 ? 4.035 5.771 8.135 1.00 94.31 90 PHE A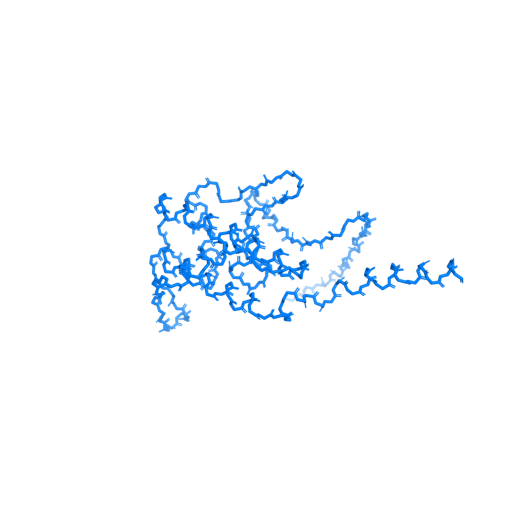 N 1
ATOM 654 C CA . PHE A 1 90 ? 4.353 6.446 6.882 1.00 94.31 90 PHE A CA 1
ATOM 655 C C . PHE A 1 90 ? 5.523 5.763 6.156 1.00 94.31 90 PHE A C 1
ATOM 657 O O . PHE A 1 90 ? 5.372 5.391 4.998 1.00 94.31 90 PHE A O 1
ATOM 664 N N . GLU A 1 91 ? 6.621 5.452 6.852 1.00 95.19 91 GLU A N 1
ATOM 665 C CA . GLU A 1 91 ? 7.734 4.671 6.276 1.00 95.19 91 GLU A CA 1
ATOM 666 C C . GLU A 1 91 ? 7.292 3.282 5.785 1.00 95.19 91 GLU A C 1
ATOM 668 O O . GLU A 1 91 ? 7.739 2.794 4.744 1.00 95.19 91 GLU A O 1
ATOM 673 N N . SER A 1 92 ? 6.356 2.652 6.503 1.00 95.62 92 SER A N 1
ATOM 674 C CA . SER A 1 92 ? 5.755 1.381 6.077 1.00 95.62 92 SER A CA 1
ATOM 675 C C . SER A 1 92 ? 4.960 1.543 4.775 1.00 95.62 92 SER A C 1
ATOM 677 O O . SER A 1 92 ? 5.024 0.681 3.901 1.00 95.62 92 SER A O 1
ATOM 679 N N . ALA A 1 93 ? 4.249 2.663 4.608 1.00 96.31 93 ALA A N 1
ATOM 680 C CA . ALA A 1 93 ? 3.521 2.976 3.382 1.00 96.31 93 ALA A CA 1
ATOM 681 C C . ALA A 1 93 ? 4.465 3.216 2.194 1.00 96.31 93 ALA A C 1
ATOM 683 O O . ALA A 1 93 ? 4.217 2.690 1.110 1.00 96.31 93 ALA A O 1
ATOM 684 N N . LEU A 1 94 ? 5.567 3.946 2.399 1.00 97.19 94 LEU A N 1
ATOM 685 C CA . LEU A 1 94 ? 6.589 4.155 1.366 1.00 97.19 94 LEU A CA 1
ATOM 686 C C . LEU A 1 94 ? 7.270 2.834 0.977 1.00 97.19 94 LEU A C 1
ATOM 688 O O . LEU A 1 94 ? 7.481 2.560 -0.204 1.00 97.19 94 LEU A O 1
ATOM 692 N N . SER A 1 95 ? 7.547 1.971 1.956 1.00 97.94 95 SER A N 1
ATOM 693 C CA . SER A 1 95 ? 8.116 0.639 1.711 1.00 97.94 95 SER A CA 1
ATOM 694 C C . SER A 1 95 ? 7.170 -0.235 0.887 1.00 97.94 95 SER A C 1
ATOM 696 O O . SER A 1 95 ? 7.587 -0.839 -0.104 1.00 97.94 95 SER A O 1
ATOM 698 N N . LEU A 1 96 ? 5.881 -0.247 1.246 1.00 98.19 96 LEU A N 1
ATOM 699 C CA . LEU A 1 96 ? 4.842 -0.941 0.488 1.00 98.19 96 LEU A CA 1
ATOM 700 C C . LEU A 1 96 ? 4.731 -0.388 -0.941 1.00 98.19 96 LEU A C 1
ATOM 702 O O . LEU A 1 96 ? 4.672 -1.167 -1.893 1.00 98.19 96 LEU A O 1
ATOM 706 N N . ARG A 1 97 ? 4.748 0.941 -1.102 1.00 97.31 97 ARG A N 1
ATOM 707 C CA . ARG A 1 97 ? 4.698 1.620 -2.404 1.00 97.31 97 ARG A CA 1
ATOM 708 C C . ARG A 1 97 ? 5.803 1.132 -3.336 1.00 97.31 97 ARG A C 1
ATOM 710 O O . ARG A 1 97 ? 5.528 0.751 -4.475 1.00 97.31 97 ARG A O 1
ATOM 717 N N . GLU A 1 98 ? 7.046 1.136 -2.863 1.00 97.38 98 GLU A N 1
ATOM 718 C CA . GLU A 1 98 ? 8.187 0.726 -3.682 1.00 97.38 98 GLU A CA 1
ATOM 719 C C . GLU A 1 98 ? 8.188 -0.781 -3.962 1.00 97.38 98 GLU A C 1
ATOM 721 O O . GLU A 1 98 ? 8.551 -1.193 -5.064 1.00 97.38 98 GLU A O 1
ATOM 726 N N . ALA A 1 99 ? 7.735 -1.607 -3.015 1.00 98.19 99 ALA A N 1
ATOM 727 C CA . ALA A 1 99 ? 7.568 -3.041 -3.239 1.00 98.19 99 ALA A CA 1
ATOM 728 C C . ALA A 1 99 ? 6.528 -3.323 -4.337 1.00 98.19 99 ALA A C 1
ATOM 730 O O . ALA A 1 99 ? 6.821 -4.054 -5.283 1.00 98.19 99 ALA A O 1
ATOM 731 N N . ILE A 1 100 ? 5.352 -2.687 -4.281 1.00 96.00 100 ILE A N 1
ATOM 732 C CA . ILE A 1 100 ? 4.314 -2.832 -5.314 1.00 96.00 100 ILE A CA 1
ATOM 733 C C . ILE A 1 100 ? 4.839 -2.385 -6.680 1.00 96.00 100 ILE A C 1
ATOM 735 O O . ILE A 1 100 ? 4.643 -3.097 -7.664 1.00 96.00 100 ILE A O 1
ATOM 739 N N . TYR A 1 101 ? 5.531 -1.242 -6.751 1.00 94.62 101 TYR A N 1
ATOM 740 C CA . TYR A 1 101 ? 6.111 -0.757 -8.004 1.00 94.62 101 TYR A CA 1
ATOM 741 C C . TYR A 1 101 ? 7.084 -1.774 -8.620 1.00 94.62 101 TYR A C 1
ATOM 743 O O . TYR A 1 101 ? 6.985 -2.071 -9.812 1.00 94.62 101 TYR A O 1
ATOM 751 N N . ARG A 1 102 ? 7.994 -2.350 -7.819 1.00 95.00 102 ARG A N 1
ATOM 752 C CA . ARG A 1 102 ? 8.947 -3.367 -8.296 1.00 95.00 102 ARG A CA 1
ATOM 753 C C . ARG A 1 102 ? 8.240 -4.619 -8.798 1.00 95.00 102 ARG A C 1
ATOM 755 O O . ARG A 1 102 ? 8.529 -5.059 -9.905 1.00 95.00 102 ARG A O 1
ATOM 762 N N . LEU A 1 103 ? 7.273 -5.143 -8.044 1.00 94.62 103 LEU A N 1
ATOM 763 C CA . LEU A 1 103 ? 6.520 -6.329 -8.461 1.00 94.62 103 LEU A CA 1
ATOM 764 C C . LEU A 1 103 ? 5.691 -6.073 -9.726 1.00 94.62 103 LEU A C 1
ATOM 766 O O . LEU A 1 103 ? 5.629 -6.923 -10.613 1.00 94.62 103 LEU A O 1
ATOM 770 N N . ALA A 1 104 ? 5.078 -4.894 -9.852 1.00 91.38 104 ALA A N 1
ATOM 771 C CA . ALA A 1 104 ? 4.368 -4.510 -11.068 1.00 91.38 104 ALA A CA 1
ATOM 772 C C . ALA A 1 104 ? 5.321 -4.442 -12.272 1.00 91.38 104 ALA A C 1
ATOM 774 O O . ALA A 1 104 ? 4.989 -4.932 -13.353 1.00 91.38 104 ALA A O 1
ATOM 775 N N . LEU A 1 105 ? 6.526 -3.897 -12.084 1.00 90.06 105 LEU A N 1
ATOM 776 C CA . LEU A 1 105 ? 7.550 -3.854 -13.123 1.00 90.06 105 LEU A CA 1
ATOM 777 C C . LEU A 1 105 ? 8.033 -5.258 -13.512 1.00 90.06 105 LEU A C 1
ATOM 779 O O . LEU A 1 105 ? 8.106 -5.556 -14.702 1.00 90.06 105 LEU A O 1
ATOM 783 N N . ASP A 1 106 ? 8.309 -6.128 -12.539 1.00 90.81 106 ASP A N 1
ATOM 784 C CA . ASP A 1 106 ? 8.687 -7.525 -12.786 1.00 90.81 106 ASP A CA 1
ATOM 785 C C . ASP A 1 106 ? 7.601 -8.254 -13.582 1.00 90.81 106 ASP A C 1
ATOM 787 O O . ASP A 1 106 ? 7.911 -8.969 -14.535 1.00 90.81 106 ASP A O 1
ATOM 791 N N . ARG A 1 107 ? 6.321 -8.010 -13.269 1.00 87.19 107 ARG A N 1
ATOM 792 C CA . ARG A 1 107 ? 5.202 -8.566 -14.035 1.00 87.19 107 ARG A CA 1
ATOM 793 C C . ARG A 1 107 ? 5.185 -8.067 -15.478 1.00 87.19 107 ARG A C 1
ATOM 795 O O . ARG A 1 107 ? 5.038 -8.873 -16.390 1.00 87.19 107 ARG A O 1
ATOM 802 N N . VAL A 1 108 ? 5.312 -6.760 -15.698 1.00 86.56 108 VAL A N 1
ATOM 803 C CA . VAL A 1 108 ? 5.304 -6.173 -17.051 1.00 86.56 108 VAL A CA 1
ATOM 804 C C . VAL A 1 108 ? 6.486 -6.675 -17.886 1.00 86.56 108 VAL A C 1
ATOM 806 O O . VAL A 1 108 ? 6.351 -6.870 -19.091 1.00 86.56 108 VAL A O 1
ATOM 809 N N . LEU A 1 109 ? 7.636 -6.906 -17.250 1.00 86.25 109 LEU A N 1
ATOM 810 C CA . LEU A 1 109 ? 8.853 -7.395 -17.898 1.00 86.25 109 LEU A CA 1
ATOM 811 C C . LEU A 1 109 ? 8.938 -8.928 -17.991 1.00 86.25 109 LEU A C 1
ATOM 813 O O . LEU A 1 109 ? 9.964 -9.427 -18.455 1.00 86.25 109 LEU A O 1
ATOM 817 N N . ASP A 1 110 ? 7.902 -9.652 -17.556 1.00 85.81 110 ASP A N 1
ATOM 818 C CA . ASP A 1 110 ? 7.840 -11.121 -17.503 1.00 85.81 110 ASP A CA 1
ATOM 819 C C . ASP A 1 110 ? 9.036 -11.752 -16.762 1.00 85.81 110 ASP A C 1
ATOM 821 O O . ASP A 1 110 ? 9.706 -12.673 -17.234 1.00 85.81 110 ASP A O 1
ATOM 825 N N . ARG A 1 111 ? 9.353 -11.199 -15.586 1.00 89.19 111 ARG A N 1
ATOM 826 C CA . ARG A 1 111 ? 10.447 -11.645 -14.715 1.00 89.19 111 ARG A CA 1
ATOM 827 C C . ARG A 1 111 ? 9.911 -12.336 -13.462 1.00 89.19 111 ARG A C 1
ATOM 829 O O . ARG A 1 111 ? 8.803 -12.031 -13.013 1.00 89.19 111 ARG A O 1
ATOM 836 N N . PRO A 1 112 ? 10.701 -13.238 -12.851 1.00 92.94 112 PRO A N 1
ATOM 837 C CA . PRO A 1 112 ? 10.421 -13.700 -11.501 1.00 92.94 112 PRO A CA 1
ATOM 838 C C . PRO A 1 112 ? 10.353 -12.514 -10.540 1.00 92.94 112 PRO A C 1
ATOM 840 O O . PRO A 1 112 ? 11.177 -11.607 -10.622 1.00 92.94 112 PRO A O 1
ATOM 843 N N . PHE A 1 113 ? 9.391 -12.556 -9.625 1.00 94.19 113 PHE A N 1
ATOM 844 C CA . PHE A 1 113 ? 9.237 -11.530 -8.606 1.00 94.19 113 PHE A CA 1
ATOM 845 C C . PHE A 1 113 ? 10.425 -11.483 -7.652 1.00 94.19 113 PHE A C 1
ATOM 847 O O . PHE A 1 113 ? 10.887 -12.516 -7.159 1.00 94.19 113 PHE A O 1
ATOM 854 N N . GLU A 1 114 ? 10.880 -10.264 -7.371 1.00 95.62 114 GLU A N 1
ATOM 855 C CA . GLU A 1 114 ? 11.920 -10.006 -6.386 1.00 95.62 114 GLU A CA 1
ATOM 856 C C . GLU A 1 114 ? 11.463 -10.450 -4.970 1.00 95.62 114 GLU A C 1
ATOM 858 O O . GLU A 1 114 ? 10.412 -10.001 -4.494 1.00 95.62 114 GLU A O 1
ATOM 863 N N . PRO A 1 115 ? 12.210 -11.345 -4.287 1.00 97.19 115 PRO A N 1
ATOM 864 C CA . PRO A 1 115 ? 11.772 -11.943 -3.023 1.00 97.19 115 PRO A CA 1
ATOM 865 C C . PRO A 1 115 ? 11.514 -10.961 -1.872 1.00 97.19 115 PRO A C 1
ATOM 867 O O . PRO A 1 115 ? 10.555 -11.158 -1.130 1.00 97.19 115 PRO A O 1
ATOM 870 N N . GLY A 1 116 ? 12.320 -9.908 -1.714 1.00 97.94 116 GLY A N 1
ATOM 871 C CA . GLY A 1 116 ? 12.132 -8.931 -0.636 1.00 97.94 116 GLY A CA 1
ATOM 872 C C . GLY A 1 116 ? 10.857 -8.106 -0.815 1.00 97.94 116 GLY A C 1
ATOM 873 O O . GLY A 1 116 ? 10.131 -7.835 0.137 1.00 97.94 116 GLY A O 1
ATOM 874 N N . SER A 1 117 ? 10.522 -7.763 -2.056 1.00 97.88 117 SER A N 1
ATOM 875 C CA . SER A 1 117 ? 9.283 -7.065 -2.395 1.00 97.88 117 SER A CA 1
ATOM 876 C C . SER A 1 117 ? 8.059 -7.959 -2.168 1.00 97.88 117 SER A C 1
ATOM 878 O O . SER A 1 117 ? 7.024 -7.470 -1.712 1.00 97.88 117 SER A O 1
ATOM 880 N N . LEU A 1 118 ? 8.181 -9.272 -2.412 1.00 97.75 118 LEU A N 1
ATOM 881 C CA . LEU A 1 118 ? 7.152 -10.245 -2.029 1.00 97.75 118 LEU A CA 1
ATOM 882 C C . LEU A 1 118 ? 6.948 -10.302 -0.516 1.00 97.75 118 LEU A C 1
ATOM 884 O O . LEU A 1 118 ? 5.804 -10.298 -0.069 1.00 97.75 118 LEU A O 1
ATOM 888 N N . GLU A 1 119 ? 8.029 -10.360 0.261 1.00 98.25 119 GLU A N 1
ATOM 889 C CA . GLU A 1 119 ? 7.971 -10.386 1.727 1.00 98.25 119 GLU A CA 1
ATOM 890 C C . GLU A 1 119 ? 7.241 -9.149 2.264 1.00 98.25 119 GLU A C 1
ATOM 892 O O . GLU A 1 119 ? 6.236 -9.290 2.955 1.00 98.25 119 GLU A O 1
ATOM 897 N N . ILE A 1 120 ? 7.630 -7.946 1.824 1.00 98.44 120 ILE A N 1
ATOM 898 C CA . ILE A 1 120 ? 6.991 -6.686 2.241 1.00 98.44 120 ILE A CA 1
ATOM 899 C C . ILE A 1 120 ? 5.485 -6.687 1.949 1.00 98.44 120 ILE A C 1
ATOM 901 O O . ILE A 1 120 ? 4.681 -6.323 2.813 1.00 98.44 120 ILE A O 1
ATOM 905 N N . VAL A 1 121 ? 5.081 -7.074 0.733 1.00 98.12 121 VAL A N 1
ATOM 906 C CA . VAL A 1 121 ? 3.663 -7.078 0.344 1.00 98.12 121 VAL A CA 1
ATOM 907 C C . VAL A 1 121 ? 2.879 -8.121 1.139 1.00 98.12 121 VAL A C 1
ATOM 909 O O . VAL A 1 121 ? 1.790 -7.815 1.629 1.00 98.12 121 VAL A O 1
ATOM 912 N N . ASN A 1 122 ? 3.423 -9.327 1.305 1.00 98.06 122 ASN A N 1
ATOM 913 C CA . ASN A 1 122 ? 2.753 -10.409 2.023 1.00 98.06 122 ASN A CA 1
ATOM 914 C C . ASN A 1 122 ? 2.630 -10.117 3.524 1.00 98.06 122 ASN A C 1
ATOM 916 O O . ASN A 1 122 ? 1.545 -10.283 4.084 1.00 98.06 122 ASN A O 1
ATOM 920 N N . ASP A 1 123 ? 3.690 -9.618 4.158 1.00 98.19 123 ASP A N 1
ATOM 921 C CA . ASP A 1 123 ? 3.684 -9.244 5.574 1.00 98.19 123 ASP A CA 1
ATOM 922 C C . ASP A 1 123 ? 2.708 -8.099 5.838 1.00 98.19 123 ASP A C 1
ATOM 924 O O . ASP A 1 123 ? 1.925 -8.135 6.791 1.00 98.19 123 ASP A O 1
ATOM 928 N N . THR A 1 124 ? 2.677 -7.104 4.946 1.00 97.94 124 THR A N 1
ATOM 929 C CA . THR A 1 124 ? 1.715 -6.004 5.059 1.00 97.94 124 THR A CA 1
ATOM 930 C C . THR A 1 124 ? 0.280 -6.507 4.883 1.00 97.94 124 THR A C 1
ATOM 932 O O . THR A 1 124 ? -0.605 -6.135 5.655 1.00 97.94 124 THR A O 1
ATOM 935 N N . ALA A 1 125 ? 0.029 -7.405 3.924 1.00 96.94 125 ALA A N 1
ATOM 936 C CA . ALA A 1 125 ? -1.287 -8.007 3.695 1.00 96.94 125 ALA A CA 1
ATOM 937 C C . ALA A 1 125 ? -1.774 -8.883 4.868 1.00 96.94 125 ALA A C 1
ATOM 939 O O . ALA A 1 125 ? -2.989 -9.006 5.083 1.00 96.94 125 ALA A O 1
ATOM 940 N N . ALA A 1 126 ? -0.851 -9.452 5.649 1.00 97.12 126 ALA A N 1
ATOM 941 C CA . ALA A 1 126 ? -1.137 -10.189 6.881 1.00 97.12 126 ALA A CA 1
ATOM 942 C C . ALA A 1 126 ? -1.535 -9.280 8.064 1.00 97.12 126 ALA A C 1
ATOM 944 O O . ALA A 1 126 ? -1.914 -9.775 9.127 1.00 97.12 126 ALA A O 1
ATOM 945 N N . GLY A 1 127 ? -1.486 -7.956 7.884 1.00 94.69 127 GLY A N 1
ATOM 946 C CA . GLY A 1 127 ? -1.902 -6.968 8.873 1.00 94.69 127 GLY A CA 1
ATOM 947 C C . GLY A 1 127 ? -3.411 -6.962 9.186 1.00 94.69 127 GLY A C 1
ATOM 948 O O . GLY A 1 127 ? -4.185 -7.786 8.689 1.00 94.69 127 GLY A O 1
ATOM 949 N N . PRO A 1 128 ? -3.876 -6.015 10.020 1.00 93.12 128 PRO A N 1
ATOM 950 C CA . PRO A 1 128 ? -5.270 -5.959 10.458 1.00 93.12 128 PRO A CA 1
ATOM 951 C C . PRO A 1 128 ? -6.256 -5.735 9.299 1.00 93.12 128 PRO A C 1
ATOM 953 O O . PRO A 1 128 ? -5.911 -5.235 8.230 1.00 93.12 128 PRO A O 1
ATOM 956 N N . VAL A 1 129 ? -7.517 -6.113 9.502 1.00 89.25 129 VAL A N 1
ATOM 957 C CA . VAL A 1 129 ? -8.595 -5.904 8.522 1.00 89.25 129 VAL A CA 1
ATOM 958 C C . VAL A 1 129 ? -9.379 -4.640 8.895 1.00 89.25 129 VAL A C 1
ATOM 960 O O . VAL A 1 129 ? -9.731 -4.488 10.070 1.00 89.25 129 VAL A O 1
ATOM 963 N N . PRO A 1 130 ? -9.670 -3.728 7.946 1.00 86.75 130 PRO A N 1
ATOM 964 C CA . PRO A 1 130 ? -10.565 -2.606 8.203 1.00 86.75 130 PRO A CA 1
ATOM 965 C C . PRO A 1 130 ? -11.954 -3.079 8.639 1.00 86.75 130 PRO A C 1
ATOM 967 O O . PRO A 1 130 ? -12.473 -4.085 8.158 1.00 86.75 130 PRO A O 1
ATOM 970 N N . THR A 1 131 ? -12.592 -2.331 9.533 1.00 88.38 131 THR A N 1
ATOM 971 C CA . THR A 1 131 ? -13.991 -2.571 9.889 1.00 88.38 131 THR A CA 1
ATOM 972 C C . THR A 1 131 ? -14.887 -2.003 8.799 1.00 88.38 131 THR A C 1
ATOM 974 O O . THR A 1 131 ? -14.865 -0.799 8.541 1.00 88.38 131 THR A O 1
ATOM 977 N N . ILE A 1 132 ? -15.698 -2.870 8.198 1.00 87.19 132 ILE A N 1
ATOM 978 C CA . ILE A 1 132 ? -16.656 -2.524 7.149 1.00 87.19 132 ILE A CA 1
ATOM 979 C C . ILE A 1 132 ? -18.067 -2.539 7.735 1.00 87.19 132 ILE A C 1
ATOM 981 O O . ILE A 1 132 ? -18.460 -3.492 8.411 1.00 87.19 132 ILE A O 1
ATOM 985 N N . LYS A 1 133 ? -18.836 -1.485 7.470 1.00 88.06 133 LYS A N 1
ATOM 986 C CA . LYS A 1 133 ? -20.247 -1.364 7.839 1.00 88.06 133 LYS A CA 1
ATOM 987 C C . LYS A 1 133 ? -21.040 -0.859 6.643 1.00 88.06 133 LYS A C 1
ATOM 989 O O . LYS A 1 133 ? -20.561 -0.023 5.890 1.00 88.06 133 LYS A O 1
ATOM 994 N N . LEU A 1 134 ? -22.262 -1.350 6.490 1.00 87.94 134 LEU A N 1
ATOM 995 C CA . LEU A 1 134 ? -23.238 -0.758 5.581 1.00 87.94 134 LEU A CA 1
ATOM 996 C C . LEU A 1 134 ? -24.106 0.211 6.391 1.00 87.94 134 LEU A C 1
ATOM 998 O O . LEU A 1 134 ? -24.666 -0.189 7.412 1.00 87.94 134 LEU A O 1
ATOM 1002 N N . SER A 1 135 ? -24.185 1.469 5.964 1.00 85.75 135 SER A N 1
ATOM 1003 C CA . SER A 1 135 ? -25.076 2.490 6.521 1.00 85.75 135 SER A CA 1
ATOM 1004 C C . SER A 1 135 ? -26.032 3.009 5.444 1.00 85.75 135 SER A C 1
ATOM 1006 O O . SER A 1 135 ? -25.889 2.683 4.265 1.00 85.75 135 SER A O 1
ATOM 1008 N N . ASP A 1 136 ? -26.983 3.860 5.829 1.00 85.38 136 ASP A N 1
ATOM 1009 C CA . ASP A 1 136 ? -27.906 4.506 4.882 1.00 85.38 136 ASP A CA 1
ATOM 1010 C C . ASP A 1 136 ? -27.189 5.444 3.890 1.00 85.38 136 ASP A C 1
ATOM 1012 O O . ASP A 1 136 ? -27.737 5.776 2.841 1.00 85.38 136 ASP A O 1
ATOM 1016 N N . ALA A 1 137 ? -25.951 5.851 4.197 1.00 80.19 137 ALA A N 1
ATOM 1017 C CA . ALA A 1 137 ? -25.085 6.614 3.299 1.00 80.19 137 ALA A CA 1
ATOM 1018 C C . ALA A 1 137 ? -24.235 5.718 2.373 1.00 80.19 137 ALA A C 1
ATOM 1020 O O . ALA A 1 137 ? -23.496 6.234 1.538 1.00 80.19 137 ALA A O 1
ATOM 1021 N N . GLY A 1 138 ? -24.334 4.391 2.509 1.00 81.25 138 GLY A N 1
ATOM 1022 C CA . GLY A 1 138 ? -23.577 3.412 1.734 1.00 81.25 138 GLY A CA 1
ATOM 1023 C C . GLY A 1 138 ? -22.506 2.685 2.548 1.00 81.25 138 GLY A C 1
ATOM 1024 O O . GLY A 1 138 ? -22.644 2.456 3.752 1.00 81.25 138 GLY A O 1
ATOM 1025 N N . LEU A 1 139 ? -21.449 2.250 1.864 1.00 82.06 139 LEU A N 1
ATOM 1026 C CA . LEU A 1 139 ? -20.329 1.541 2.476 1.00 82.06 139 LEU A CA 1
ATOM 1027 C C . LEU A 1 139 ? -19.530 2.499 3.369 1.00 82.06 139 LEU A C 1
ATOM 1029 O O . LEU A 1 139 ? -19.047 3.521 2.901 1.00 82.06 139 LEU A O 1
ATOM 1033 N N . GLN A 1 140 ? -19.352 2.145 4.637 1.00 81.06 140 GLN A N 1
ATOM 1034 C CA . GLN A 1 140 ? -18.450 2.832 5.554 1.00 81.06 140 GLN A CA 1
ATOM 1035 C C . GLN A 1 140 ? -17.306 1.912 5.948 1.00 81.06 140 GLN A C 1
ATOM 1037 O O . GLN A 1 140 ? -17.520 0.832 6.509 1.00 81.06 140 GLN A O 1
ATOM 1042 N N . MET A 1 141 ? -16.082 2.364 5.694 1.00 83.12 141 MET A N 1
ATOM 1043 C CA . MET A 1 141 ? -14.868 1.680 6.116 1.00 83.12 141 MET A CA 1
ATOM 1044 C C . MET A 1 141 ? -14.169 2.489 7.211 1.00 83.12 141 MET A C 1
ATOM 1046 O O . MET A 1 141 ? -14.093 3.711 7.153 1.00 83.12 141 MET A O 1
ATOM 1050 N N . SER A 1 142 ? -13.667 1.807 8.238 1.00 84.19 142 SER A N 1
ATOM 1051 C CA . SER A 1 142 ? -12.953 2.434 9.354 1.00 84.19 142 SER A CA 1
ATOM 1052 C C . SER A 1 142 ? -11.782 1.569 9.808 1.00 84.19 142 SER A C 1
ATOM 1054 O O . SER A 1 142 ? -11.838 0.341 9.749 1.00 84.19 142 SER A O 1
ATOM 1056 N N . GLY A 1 143 ? -10.703 2.196 10.265 1.00 85.31 143 GLY A N 1
ATOM 1057 C CA . GLY A 1 143 ? -9.515 1.488 10.727 1.00 85.31 143 GLY A CA 1
ATOM 1058 C C . GLY A 1 143 ? -8.314 2.411 10.877 1.00 85.31 143 GLY A C 1
ATOM 1059 O O . GLY A 1 143 ? -8.300 3.522 10.356 1.00 85.31 143 GLY A O 1
ATOM 1060 N N . ALA A 1 144 ? -7.296 1.941 11.597 1.00 89.94 144 ALA A N 1
ATOM 1061 C CA . ALA A 1 144 ? -6.002 2.614 11.631 1.00 89.94 144 ALA A CA 1
ATOM 1062 C C . ALA A 1 144 ? -5.291 2.482 10.275 1.00 89.94 144 ALA A C 1
ATOM 1064 O O . ALA A 1 144 ? -5.570 1.554 9.515 1.00 89.94 144 ALA A O 1
ATOM 1065 N N . LEU A 1 145 ? -4.309 3.349 10.013 1.00 90.56 145 LEU A N 1
ATOM 1066 C CA . LEU A 1 145 ? -3.543 3.338 8.762 1.00 90.56 145 LEU A CA 1
ATOM 1067 C C . LEU A 1 145 ? -2.926 1.960 8.448 1.00 90.56 145 LEU A C 1
ATOM 1069 O O . LEU A 1 145 ? -2.912 1.550 7.298 1.00 90.56 145 LEU A O 1
ATOM 1073 N N . LEU A 1 146 ? -2.517 1.179 9.453 1.00 92.44 146 LEU A N 1
ATOM 1074 C CA . LEU A 1 146 ? -2.041 -0.197 9.237 1.00 92.44 146 LEU A CA 1
ATOM 1075 C C . LEU A 1 146 ? -3.092 -1.118 8.594 1.00 92.44 146 LEU A C 1
ATOM 1077 O O . LEU A 1 146 ? -2.745 -1.953 7.766 1.00 92.44 146 LEU A O 1
ATOM 1081 N N . ALA A 1 147 ? -4.371 -0.966 8.946 1.00 93.00 147 ALA A N 1
ATOM 1082 C CA . ALA A 1 147 ? -5.449 -1.742 8.333 1.00 93.00 147 ALA A CA 1
ATOM 1083 C C . ALA A 1 147 ? -5.693 -1.303 6.883 1.00 93.00 147 ALA A C 1
ATOM 1085 O O . ALA A 1 147 ? -5.993 -2.133 6.026 1.00 93.00 147 ALA A O 1
ATOM 1086 N N . VAL A 1 148 ? -5.515 -0.008 6.604 1.00 92.94 148 VAL A N 1
ATOM 1087 C CA . VAL A 1 148 ? -5.559 0.548 5.247 1.00 92.94 148 VAL A CA 1
ATOM 1088 C C . VAL A 1 148 ? -4.428 -0.020 4.399 1.00 92.94 148 VAL A C 1
ATOM 1090 O O . VAL A 1 148 ? -4.695 -0.567 3.336 1.00 92.94 148 VAL A O 1
ATOM 1093 N N . LEU A 1 149 ? -3.186 0.008 4.887 1.00 95.31 149 LEU A N 1
ATOM 1094 C CA . LEU A 1 149 ? -2.042 -0.562 4.171 1.00 95.31 149 LEU A CA 1
ATOM 1095 C C . LEU A 1 149 ? -2.213 -2.064 3.918 1.00 95.31 149 LEU A C 1
ATOM 1097 O O . LEU A 1 149 ? -1.922 -2.532 2.821 1.00 95.31 149 LEU A O 1
ATOM 1101 N N . ALA A 1 150 ? -2.756 -2.809 4.884 1.00 95.69 150 ALA A N 1
ATOM 1102 C CA . ALA A 1 150 ? -3.070 -4.221 4.692 1.00 95.69 150 ALA A CA 1
ATOM 1103 C C . ALA A 1 150 ? -4.125 -4.440 3.595 1.00 95.69 150 ALA A C 1
ATOM 1105 O O . ALA A 1 150 ? -3.995 -5.359 2.787 1.00 95.69 150 ALA A O 1
ATOM 1106 N N . GLN A 1 151 ? -5.150 -3.585 3.525 1.00 93.44 151 GLN A N 1
ATOM 1107 C CA . GLN A 1 151 ? -6.146 -3.628 2.454 1.00 93.44 151 GLN A CA 1
ATOM 1108 C C . GLN A 1 151 ? -5.527 -3.302 1.088 1.00 93.44 151 GLN A C 1
ATOM 1110 O O . GLN A 1 151 ? -5.751 -4.042 0.132 1.00 93.44 151 GLN A O 1
ATOM 1115 N N . VAL A 1 152 ? -4.695 -2.259 1.008 1.00 94.88 152 VAL A N 1
ATOM 1116 C CA . VAL A 1 152 ? -3.953 -1.892 -0.208 1.00 94.88 152 VAL A CA 1
ATOM 1117 C C . VAL A 1 152 ? -3.067 -3.052 -0.671 1.00 94.88 152 VAL A C 1
ATOM 1119 O O . VAL A 1 152 ? -3.111 -3.432 -1.838 1.00 94.88 152 VAL A O 1
ATOM 1122 N N . ALA A 1 153 ? -2.321 -3.681 0.240 1.00 96.75 153 ALA A N 1
ATOM 1123 C CA . ALA A 1 153 ? -1.468 -4.822 -0.079 1.00 96.75 153 ALA A CA 1
ATOM 1124 C C . ALA A 1 153 ? -2.271 -6.019 -0.624 1.00 96.75 153 ALA A C 1
ATOM 1126 O O . ALA A 1 153 ? -1.874 -6.617 -1.622 1.00 96.75 153 ALA A O 1
ATOM 1127 N N . ARG A 1 154 ? -3.441 -6.333 -0.047 1.00 95.06 154 ARG A N 1
ATOM 1128 C CA . ARG A 1 154 ? -4.341 -7.390 -0.559 1.00 95.06 154 ARG A CA 1
ATOM 1129 C C . ARG A 1 154 ? -4.883 -7.075 -1.954 1.00 95.06 154 ARG A C 1
ATOM 1131 O O . ARG A 1 154 ? -4.926 -7.964 -2.810 1.00 95.06 154 ARG A O 1
ATOM 1138 N N . SER A 1 155 ? -5.260 -5.821 -2.206 1.00 92.75 155 SER A N 1
ATOM 1139 C CA . SER A 1 155 ? -5.656 -5.366 -3.544 1.00 92.75 155 SER A CA 1
ATOM 1140 C C . SER A 1 155 ? -4.503 -5.501 -4.544 1.00 92.75 155 SER A C 1
ATOM 1142 O O . SER A 1 155 ? -4.726 -5.939 -5.675 1.00 92.75 155 SER A O 1
ATOM 1144 N N . GLY A 1 156 ? -3.271 -5.216 -4.112 1.00 92.75 156 GLY A N 1
ATOM 1145 C CA . GLY A 1 156 ? -2.051 -5.413 -4.894 1.00 92.75 156 GLY A CA 1
ATOM 1146 C C . GLY A 1 156 ? -1.792 -6.879 -5.226 1.00 92.75 156 GLY A C 1
ATOM 1147 O O . GLY A 1 156 ? -1.586 -7.203 -6.391 1.00 92.75 156 GLY A O 1
ATOM 1148 N N . ILE A 1 157 ? -1.889 -7.783 -4.244 1.00 94.56 157 ILE A N 1
ATOM 1149 C CA . ILE A 1 157 ? -1.778 -9.237 -4.463 1.00 94.56 157 ILE A CA 1
ATOM 1150 C C . ILE A 1 157 ? -2.806 -9.707 -5.492 1.00 94.56 157 ILE A C 1
ATOM 1152 O O . ILE A 1 157 ? -2.465 -10.487 -6.372 1.00 94.56 157 ILE A O 1
ATOM 1156 N N . THR A 1 158 ? -4.046 -9.221 -5.416 1.00 91.06 158 THR A N 1
ATOM 1157 C CA . THR A 1 158 ? -5.114 -9.623 -6.344 1.00 91.06 158 THR A CA 1
ATOM 1158 C C . THR A 1 158 ? -4.776 -9.238 -7.787 1.00 91.06 158 THR A C 1
ATOM 1160 O O . THR A 1 158 ? -4.841 -10.082 -8.680 1.00 91.06 158 THR A O 1
ATOM 1163 N N . VAL A 1 159 ? -4.343 -7.994 -8.015 1.00 88.25 159 VAL A N 1
ATOM 1164 C CA . VAL A 1 159 ? -3.931 -7.522 -9.349 1.00 88.25 159 VAL A CA 1
ATOM 1165 C C . VAL A 1 159 ? -2.665 -8.222 -9.837 1.00 88.25 159 VAL A C 1
ATOM 1167 O O . VAL A 1 159 ? -2.595 -8.645 -10.988 1.00 88.25 159 VAL A O 1
ATOM 1170 N N . LEU A 1 160 ? -1.672 -8.395 -8.965 1.00 88.31 160 LEU A N 1
ATOM 1171 C CA . LEU A 1 160 ? -0.422 -9.071 -9.299 1.00 88.31 160 LEU A CA 1
ATOM 1172 C C . LEU A 1 160 ? -0.603 -10.585 -9.434 1.00 88.31 160 LEU A C 1
ATOM 1174 O O . LEU A 1 160 ? 0.227 -11.228 -10.057 1.00 88.31 160 LEU A O 1
ATOM 1178 N N . ALA A 1 161 ? -1.652 -11.208 -8.910 1.00 85.56 161 ALA A N 1
ATOM 1179 C CA . ALA A 1 161 ? -1.941 -12.618 -9.172 1.00 85.56 161 ALA A CA 1
ATOM 1180 C C . ALA A 1 161 ? -2.578 -12.810 -10.554 1.00 85.56 161 ALA A C 1
ATOM 1182 O O . ALA A 1 161 ? -2.380 -13.845 -11.195 1.00 85.56 161 ALA A O 1
ATOM 1183 N N . ASP A 1 162 ? -3.298 -11.803 -11.049 1.00 76.75 162 ASP A N 1
ATOM 1184 C CA . ASP A 1 162 ? -3.927 -11.873 -12.356 1.00 76.75 162 ASP A CA 1
ATOM 1185 C C . ASP A 1 162 ? -2.908 -11.619 -13.480 1.00 76.75 162 ASP A C 1
ATOM 1187 O O . ASP A 1 162 ? -2.553 -10.494 -13.835 1.00 76.75 162 ASP A O 1
ATOM 1191 N N . SER A 1 163 ? -2.445 -12.716 -14.081 1.00 61.62 163 SER A N 1
ATOM 1192 C CA . SER A 1 163 ? -1.606 -12.708 -15.290 1.00 61.62 163 SER A CA 1
ATOM 1193 C C . SER A 1 163 ? -2.200 -11.909 -16.464 1.00 61.62 163 SER A C 1
ATOM 1195 O O . SER A 1 163 ? -1.452 -11.512 -17.356 1.00 61.62 163 SER A O 1
ATOM 1197 N N . ARG A 1 164 ? -3.520 -11.659 -16.476 1.00 55.44 164 ARG A N 1
ATOM 1198 C CA . ARG A 1 164 ? -4.232 -10.893 -17.509 1.00 55.44 164 ARG A CA 1
ATOM 1199 C C . ARG A 1 164 ? -4.488 -9.433 -17.122 1.00 55.44 164 ARG A C 1
ATOM 1201 O O . ARG A 1 164 ? -4.621 -8.610 -18.024 1.00 55.44 164 ARG A O 1
ATOM 1208 N N . ALA A 1 165 ? -4.511 -9.075 -15.837 1.00 50.84 165 ALA A N 1
ATOM 1209 C CA . ALA A 1 165 ? -4.801 -7.701 -15.401 1.00 50.84 165 ALA A CA 1
ATOM 1210 C C . ALA A 1 165 ? -3.681 -6.709 -15.756 1.00 50.84 165 ALA A C 1
ATOM 1212 O O . ALA A 1 165 ? -3.956 -5.568 -16.114 1.00 50.84 165 ALA A O 1
ATOM 1213 N N . CYS A 1 166 ? -2.417 -7.147 -15.741 1.00 46.66 166 CYS A N 1
ATOM 1214 C CA . CYS A 1 166 ? -1.299 -6.322 -16.221 1.00 46.66 166 CYS A CA 1
ATOM 1215 C C . CYS A 1 166 ? -1.182 -6.301 -17.752 1.00 46.66 166 CYS A C 1
ATOM 1217 O O . CYS A 1 166 ? -0.428 -5.497 -18.298 1.00 46.66 166 CYS A O 1
ATOM 1219 N N . THR A 1 167 ? -1.948 -7.138 -18.462 1.00 44.91 167 THR A N 1
ATOM 1220 C CA . THR A 1 167 ? -2.133 -6.990 -19.906 1.00 44.91 167 THR A CA 1
ATOM 1221 C C . THR A 1 167 ? -3.270 -6.011 -20.151 1.00 44.91 167 THR A C 1
ATOM 1223 O O . THR A 1 167 ? -4.353 -6.395 -20.587 1.00 44.91 167 THR A O 1
ATOM 1226 N N . GLY A 1 168 ? -3.014 -4.728 -19.889 1.00 40.62 168 GLY A N 1
ATOM 1227 C CA . GLY A 1 168 ? -3.766 -3.641 -20.509 1.00 40.62 168 GLY A CA 1
ATOM 1228 C C . GLY A 1 168 ? -3.655 -3.771 -22.030 1.00 40.62 168 GLY A C 1
ATOM 1229 O O . GLY A 1 168 ? -2.803 -3.172 -22.677 1.00 40.62 168 GLY A O 1
ATOM 1230 N N . THR A 1 169 ? -4.472 -4.648 -22.597 1.00 41.22 169 THR A N 1
ATOM 1231 C CA . THR A 1 169 ? -4.721 -4.795 -24.022 1.00 41.22 169 THR A CA 1
ATOM 1232 C C . THR A 1 169 ? -5.880 -3.850 -24.291 1.00 41.22 169 THR A C 1
ATOM 1234 O O . THR A 1 169 ? -7.019 -4.159 -23.976 1.00 41.22 169 THR A O 1
ATOM 1237 N N . ASP A 1 170 ? -5.579 -2.601 -24.647 1.00 40.22 170 ASP A N 1
ATOM 1238 C CA . ASP A 1 170 ? -5.792 -2.213 -26.044 1.00 40.22 170 ASP A CA 1
ATOM 1239 C C . ASP A 1 170 ? -4.771 -1.222 -26.643 1.00 40.22 170 ASP A C 1
ATOM 1241 O O . ASP A 1 170 ? -4.888 -0.857 -27.810 1.00 40.22 170 ASP A O 1
ATOM 1245 N N . SER A 1 171 ? -3.724 -0.813 -25.920 1.00 48.78 171 SER A N 1
ATOM 1246 C CA . SER A 1 171 ? -2.730 0.152 -26.441 1.00 48.78 171 SER A CA 1
ATOM 1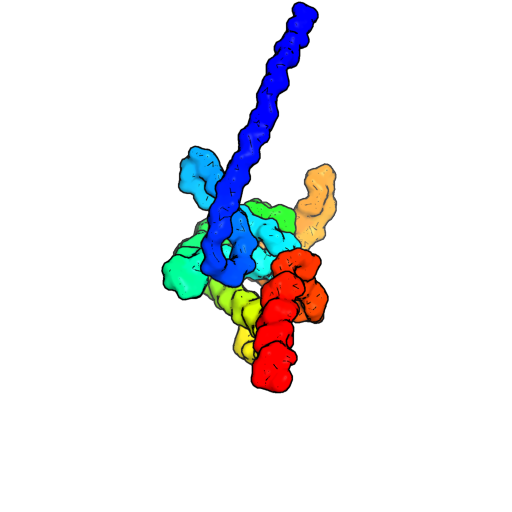247 C C . SER A 1 171 ? -1.350 -0.437 -26.764 1.00 48.78 171 SER A C 1
ATOM 1249 O O . SER A 1 171 ? -0.625 0.145 -27.566 1.00 48.78 171 SER A O 1
ATOM 1251 N N . TYR A 1 172 ? -0.986 -1.618 -26.246 1.00 41.47 172 TYR A N 1
ATOM 1252 C CA . TYR A 1 172 ? 0.391 -2.136 -26.378 1.00 41.47 172 TYR A CA 1
ATOM 1253 C C . TYR A 1 172 ? 0.625 -3.173 -27.497 1.00 41.47 172 TYR A C 1
ATOM 1255 O O . TYR A 1 172 ? 1.756 -3.596 -27.730 1.00 41.47 172 TYR A O 1
ATOM 1263 N N . ARG A 1 173 ? -0.409 -3.593 -28.246 1.00 36.41 173 ARG A N 1
ATOM 1264 C CA . ARG A 1 173 ? -0.275 -4.656 -29.274 1.00 36.41 173 ARG A CA 1
ATOM 1265 C C . ARG A 1 173 ? 0.146 -4.189 -30.673 1.00 36.41 173 ARG A C 1
ATOM 1267 O O . ARG A 1 173 ? 0.332 -5.031 -31.553 1.00 36.41 173 ARG A O 1
ATOM 1274 N N . LEU A 1 174 ? 0.328 -2.885 -30.888 1.00 39.94 174 LEU A N 1
ATOM 1275 C CA . LEU A 1 174 ? 0.738 -2.335 -32.189 1.00 39.94 174 LEU A CA 1
ATOM 1276 C C . LEU A 1 174 ? 2.241 -2.022 -32.296 1.00 39.94 174 LEU A C 1
ATOM 1278 O O . LEU A 1 174 ? 2.728 -1.825 -33.407 1.00 39.94 174 LEU A O 1
ATOM 1282 N N . ALA A 1 175 ? 3.001 -2.043 -31.196 1.00 43.72 175 ALA A N 1
ATOM 1283 C CA . ALA A 1 175 ? 4.444 -1.778 -31.236 1.00 43.72 175 ALA A CA 1
ATOM 1284 C C . ALA A 1 175 ? 5.276 -3.043 -31.526 1.00 43.72 175 ALA A C 1
ATOM 1286 O O . ALA A 1 175 ? 6.218 -3.015 -32.319 1.00 43.72 175 ALA A O 1
ATOM 1287 N N . THR A 1 176 ? 4.909 -4.195 -30.958 1.00 39.38 176 THR A N 1
ATOM 1288 C CA . THR A 1 176 ? 5.764 -5.397 -31.019 1.00 39.38 176 THR A CA 1
ATOM 1289 C C . THR A 1 176 ? 5.630 -6.202 -32.317 1.00 39.38 176 THR A C 1
ATOM 1291 O O . THR A 1 176 ? 6.494 -7.019 -32.629 1.00 39.38 176 THR A O 1
ATOM 1294 N N . THR A 1 177 ? 4.586 -5.975 -33.120 1.00 38.41 177 THR A N 1
ATOM 1295 C CA . THR A 1 177 ? 4.403 -6.676 -34.406 1.00 38.41 177 THR A CA 1
ATOM 1296 C C . THR A 1 177 ? 5.191 -6.057 -35.562 1.00 38.41 177 THR A C 1
ATOM 1298 O O . THR A 1 177 ? 5.381 -6.728 -36.575 1.00 38.41 177 THR A O 1
ATOM 1301 N N . ARG A 1 178 ? 5.738 -4.839 -35.416 1.00 39.53 178 ARG A N 1
ATOM 1302 C CA . ARG A 1 178 ? 6.553 -4.209 -36.472 1.00 39.53 178 ARG A CA 1
ATOM 1303 C C . ARG A 1 178 ? 8.027 -4.627 -36.437 1.00 39.53 178 ARG A C 1
ATOM 1305 O O . ARG A 1 178 ? 8.627 -4.798 -37.492 1.00 39.53 178 ARG A O 1
ATOM 1312 N N . ALA A 1 179 ? 8.582 -4.910 -35.257 1.00 37.84 179 ALA A N 1
ATOM 1313 C CA . ALA A 1 179 ? 9.986 -5.317 -35.119 1.00 37.84 179 ALA A CA 1
ATOM 1314 C C . ALA A 1 179 ? 10.283 -6.719 -35.693 1.00 37.84 179 ALA A C 1
ATOM 1316 O O . ALA A 1 179 ? 11.398 -6.990 -36.131 1.00 37.84 179 ALA A O 1
ATOM 1317 N N . ARG A 1 180 ? 9.283 -7.613 -35.753 1.00 40.44 180 ARG A N 1
ATOM 1318 C CA . ARG A 1 180 ? 9.460 -8.965 -36.314 1.00 40.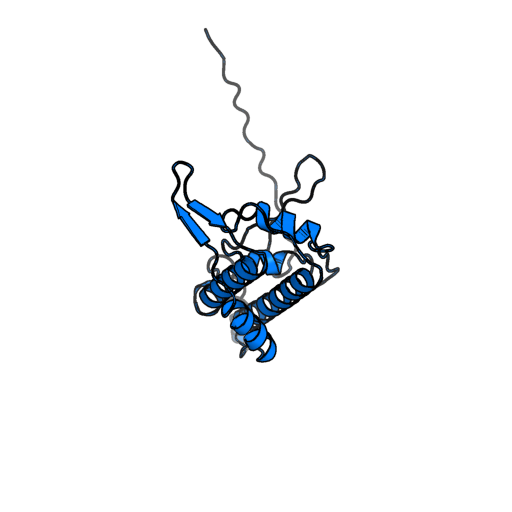44 180 ARG A CA 1
ATOM 1319 C C . ARG A 1 180 ? 9.328 -9.014 -37.842 1.00 40.44 180 ARG A C 1
ATOM 1321 O O . ARG A 1 180 ? 9.847 -9.940 -38.456 1.00 40.44 180 ARG A O 1
ATOM 1328 N N . ALA A 1 181 ? 8.686 -8.020 -38.459 1.00 41.25 181 ALA A N 1
ATOM 1329 C CA . ALA A 1 181 ? 8.534 -7.957 -39.914 1.00 41.25 181 ALA A CA 1
ATOM 1330 C C . ALA A 1 181 ? 9.802 -7.450 -40.630 1.00 41.25 181 ALA A C 1
ATOM 1332 O O . ALA A 1 181 ? 10.038 -7.813 -41.779 1.00 41.25 181 ALA A O 1
ATOM 1333 N N . GLU A 1 182 ? 10.657 -6.672 -39.958 1.00 42.91 182 GLU A N 1
ATOM 1334 C CA . GLU A 1 182 ? 11.874 -6.114 -40.573 1.00 42.91 182 GLU A CA 1
ATOM 1335 C C . GLU A 1 182 ? 13.082 -7.071 -40.516 1.00 42.91 182 GLU A C 1
ATOM 1337 O O . GLU A 1 182 ? 13.961 -6.997 -41.370 1.00 42.91 182 GLU A O 1
ATOM 1342 N N . GLN A 1 183 ? 13.092 -8.055 -39.606 1.00 49.03 183 GLN A N 1
ATOM 1343 C CA . GLN A 1 183 ? 14.127 -9.104 -39.569 1.00 49.03 183 GLN A CA 1
ATOM 1344 C C . GLN A 1 183 ? 13.882 -10.272 -40.542 1.00 49.03 183 GLN A C 1
ATOM 1346 O O . GLN A 1 183 ? 14.786 -11.072 -40.764 1.00 49.03 183 GLN A O 1
ATOM 1351 N N . GLN A 1 184 ? 12.695 -10.369 -41.152 1.00 49.91 184 GLN A N 1
ATOM 1352 C CA . GLN A 1 184 ? 12.373 -11.393 -42.159 1.00 49.91 184 GLN A CA 1
ATOM 1353 C C . GLN A 1 184 ? 12.467 -10.897 -43.612 1.00 49.91 184 GLN A C 1
ATOM 1355 O O . GLN A 1 184 ? 12.229 -11.679 -44.525 1.00 49.91 184 GLN A O 1
ATOM 1360 N N . SER A 1 185 ? 12.852 -9.634 -43.837 1.00 47.06 185 SER A N 1
ATOM 1361 C CA . SER A 1 185 ? 13.065 -9.062 -45.181 1.00 47.06 185 SER A CA 1
ATOM 1362 C C . SER A 1 185 ? 14.547 -8.874 -45.552 1.00 47.06 185 SER A C 1
ATOM 1364 O O . SER A 1 185 ? 14.847 -8.282 -46.588 1.00 47.06 185 SER A O 1
ATOM 1366 N N . LEU A 1 186 ? 15.476 -9.354 -44.720 1.00 47.28 186 LEU A N 1
ATOM 1367 C CA . LEU A 1 186 ? 16.929 -9.308 -44.959 1.00 47.28 186 LEU A CA 1
ATOM 1368 C C . LEU A 1 186 ? 17.579 -10.707 -44.957 1.00 47.28 186 LEU A C 1
ATOM 1370 O O . LEU A 1 186 ? 18.792 -10.820 -44.795 1.00 47.28 186 LEU A O 1
ATOM 1374 N N . GLY A 1 187 ? 16.774 -11.758 -45.144 1.00 40.97 187 GLY A N 1
ATOM 1375 C CA . GLY A 1 187 ? 17.222 -13.130 -45.399 1.00 40.97 187 GLY A CA 1
ATOM 1376 C C . GLY A 1 187 ? 16.792 -13.597 -46.778 1.00 40.97 187 GLY A C 1
ATOM 1377 O O . GLY A 1 187 ? 15.629 -13.310 -47.136 1.00 40.97 187 GLY A O 1
#

Nearest PDB structures (foldseek):
  8p09-assembly1_H  TM=2.310E-01  e=6.997E+00  Oryctolagus cuniculus

Radius of gyration: 20.94 Å; Cα contacts (8 Å, |Δi|>4): 194; chains: 1; bounding box: 58×46×58 Å

Secondary structure (DSSP, 8-state):
--PPP---PPP-----------------B-TTS-B-----SSSHHHHHHTTEE-TTSS-EES--SHHHHHHHHHH-TTS-S-----HHHHHHHHHHHHHHHHHHHHHHTT-PPPHHHHHHHHHHHTSPPPEEEEETTEEEEE--HHHHHHHHHHHHHHHHH-TTTT--TTTSTTTHHHHHHHTTS--

Foldseek 3Di:
DDDDDDDDDDDDDDDDDDDDPDPDDDFDQDPVRDGDQGPPLVALLVSLLPQWPPVPHDTDHQCPDQVSVQVSQCSPPVHANGEGGDPVLSVLSVLSSVLLNQLLVCLLVVHPRDVVSVVSLVVLLVWDAWDWDQDPVGIHTHDYSSNVSNRSSVSSCVCSVPSCSSPPPDPPPPPPVVVVVVVVVVD

Mean predicted aligned error: 14.25 Å

Solvent-accessible surface area (backbone atoms only — not comparable to full-atom values): 11507 Å² total; per-residue (Å²): 140,78,90,81,88,80,91,74,82,85,79,82,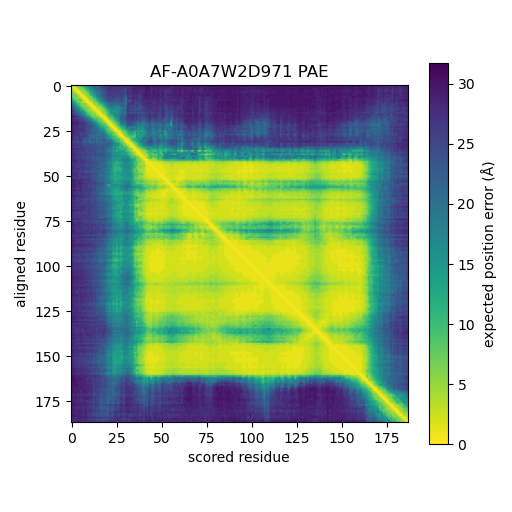81,80,83,81,86,76,93,69,97,70,87,82,74,76,81,58,76,46,98,82,78,52,87,55,88,58,73,80,72,82,40,68,27,57,31,52,34,56,40,46,38,54,77,88,77,70,66,44,66,65,64,80,46,43,68,41,48,35,49,52,39,45,71,34,88,91,48,33,70,66,53,68,53,50,71,72,58,37,54,49,50,54,50,41,25,53,22,46,41,51,44,53,49,23,57,74,69,75,45,81,67,58,65,69,36,50,50,51,37,51,59,39,36,70,41,53,76,52,49,76,45,82,50,100,91,38,84,43,47,42,53,56,47,62,14,50,49,8,50,29,29,47,51,34,51,54,48,72,66,36,84,59,67,76,55,65,76,86,77,63,77,74,64,69,64,56,68,64,59,63,69,65,73,80,113